Protein AF-A0ABC9X764-F1 (afdb_monomer)

Mean predicted aligned error: 19.65 Å

pLDDT: mean 74.7, std 23.72, range [25.14, 97.81]

Nearest PDB structures (foldseek):
  2ihd-assembly1_A  TM=9.957E-01  e=5.609E-11  Homo sapiens
  5do9-assembly1_B  TM=9.484E-01  e=1.861E-11  Homo sapiens
  4ekd-assembly1_B  TM=9.901E-01  e=1.417E-10  Homo sapiens
  2bt2-assembly4_D  TM=9.849E-01  e=4.876E-10  Homo sapiens
  2af0-assembly1_A  TM=8.710E-01  e=4.304E-11  Homo sapiens

Structure (mmCIF, N/CA/C/O backbone):
data_AF-A0ABC9X764-F1
#
_entry.id   AF-A0ABC9X764-F1
#
loop_
_atom_site.group_PDB
_atom_site.id
_atom_site.type_symbol
_atom_site.label_atom_id
_atom_site.label_alt_id
_atom_site.label_comp_id
_atom_site.label_asym_id
_atom_site.label_entity_id
_atom_site.label_seq_id
_atom_site.pdbx_PDB_ins_code
_atom_site.Cartn_x
_atom_site.Cartn_y
_atom_site.Cartn_z
_atom_site.occupancy
_atom_site.B_iso_or_equiv
_atom_site.auth_seq_id
_atom_site.auth_comp_id
_atom_site.auth_asym_id
_atom_site.auth_atom_id
_atom_site.pdbx_PDB_model_num
ATOM 1 N N . MET A 1 1 ? 34.990 38.206 15.286 1.00 41.22 1 MET A N 1
ATOM 2 C CA . MET A 1 1 ? 33.523 38.285 15.150 1.00 41.22 1 MET A CA 1
ATOM 3 C C . MET A 1 1 ? 33.237 38.872 13.785 1.00 41.22 1 MET A C 1
ATOM 5 O O . MET A 1 1 ? 33.307 40.081 13.651 1.00 41.22 1 MET A O 1
ATOM 9 N N . GLU A 1 2 ? 32.979 38.028 12.790 1.00 33.88 2 GLU A N 1
ATOM 10 C CA . GLU A 1 2 ? 32.407 38.439 11.503 1.00 33.88 2 GLU A CA 1
ATOM 11 C C . GLU A 1 2 ? 31.401 37.370 11.068 1.00 33.88 2 GLU A C 1
ATOM 13 O O . GLU A 1 2 ? 31.592 36.181 11.319 1.00 33.88 2 GLU A O 1
ATOM 18 N N . ASN A 1 3 ? 30.277 37.843 10.540 1.00 30.53 3 ASN A N 1
ATOM 19 C CA . ASN A 1 3 ? 29.004 37.152 10.377 1.00 30.53 3 ASN A CA 1
ATOM 20 C C . ASN A 1 3 ? 28.881 36.592 8.943 1.00 30.53 3 ASN A C 1
ATOM 22 O O . ASN A 1 3 ? 28.799 37.392 8.009 1.00 30.53 3 ASN A O 1
ATOM 26 N N . PRO A 1 4 ? 28.861 35.265 8.724 1.00 30.39 4 PRO A N 1
ATOM 27 C CA . PRO A 1 4 ? 28.742 34.689 7.389 1.00 30.39 4 PRO A CA 1
ATOM 28 C C . PRO A 1 4 ? 27.268 34.426 7.040 1.00 30.39 4 PRO A C 1
ATOM 30 O O . PRO A 1 4 ? 26.787 33.300 7.133 1.00 30.39 4 PRO A O 1
ATOM 33 N N . LEU A 1 5 ? 26.538 35.470 6.633 1.00 32.91 5 LEU A N 1
ATOM 34 C CA . LEU A 1 5 ? 25.158 35.355 6.129 1.00 32.91 5 LEU A CA 1
ATOM 35 C C . LEU A 1 5 ? 24.907 36.087 4.802 1.00 32.91 5 LEU A C 1
ATOM 37 O O . LEU A 1 5 ? 23.797 36.538 4.541 1.00 32.91 5 LEU A O 1
ATOM 41 N N . LEU A 1 6 ? 25.898 36.174 3.915 1.00 39.50 6 LEU A N 1
ATOM 42 C CA . LEU A 1 6 ? 25.668 36.662 2.553 1.00 39.50 6 LEU A CA 1
ATOM 43 C C . LEU A 1 6 ? 26.473 35.845 1.547 1.00 39.50 6 LEU A C 1
ATOM 45 O O . LEU A 1 6 ? 27.610 36.196 1.269 1.00 39.50 6 LEU A O 1
ATOM 49 N N . LEU A 1 7 ? 25.875 34.767 1.023 1.00 35.12 7 LEU A N 1
ATOM 50 C CA . LEU A 1 7 ? 26.126 34.217 -0.320 1.00 35.12 7 LEU A CA 1
ATOM 51 C C . LEU A 1 7 ? 25.1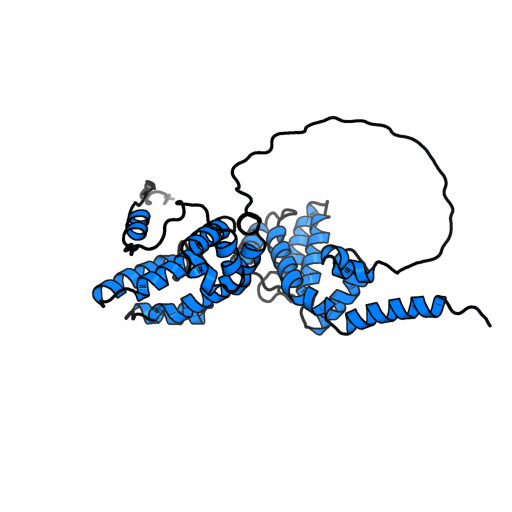82 33.028 -0.585 1.00 35.12 7 LEU A C 1
ATOM 53 O O . LEU A 1 7 ? 25.587 31.873 -0.582 1.00 35.12 7 LEU A O 1
ATOM 57 N N . PHE A 1 8 ? 23.908 33.320 -0.846 1.00 30.19 8 PHE A N 1
ATOM 58 C CA . PHE A 1 8 ? 23.051 32.426 -1.628 1.00 30.19 8 PHE A CA 1
ATOM 59 C C . PHE A 1 8 ? 22.282 33.264 -2.657 1.00 30.19 8 PHE A C 1
ATOM 61 O O . PHE A 1 8 ? 21.601 34.219 -2.272 1.00 30.19 8 PHE A O 1
ATOM 68 N N . PRO A 1 9 ? 22.403 32.968 -3.963 1.00 30.17 9 PRO A N 1
ATOM 69 C CA . PRO A 1 9 ? 21.623 33.643 -4.985 1.00 30.17 9 PRO A CA 1
ATOM 70 C C . PRO A 1 9 ? 20.159 33.197 -4.899 1.00 30.17 9 PRO A C 1
ATOM 72 O O . PRO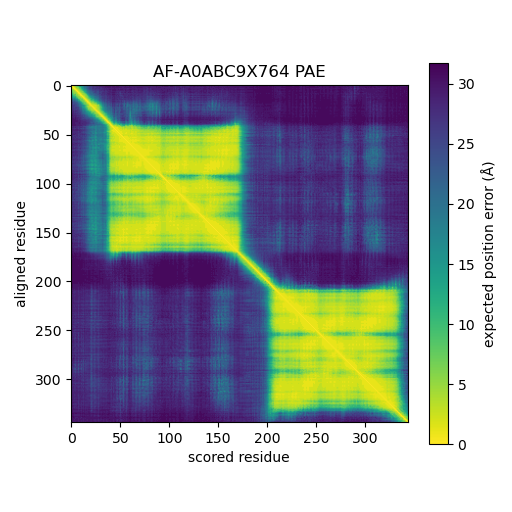 A 1 9 ? 19.848 32.013 -4.785 1.00 30.17 9 PRO A O 1
ATOM 75 N N . GLN A 1 10 ? 19.265 34.180 -4.957 1.00 29.08 10 GLN A N 1
ATOM 76 C CA . GLN A 1 10 ? 17.817 34.018 -5.044 1.00 29.08 10 GLN A CA 1
ATOM 77 C C . GLN A 1 10 ? 17.450 33.152 -6.261 1.00 29.08 10 GLN A C 1
ATOM 79 O O . GLN A 1 10 ? 17.553 33.606 -7.403 1.00 29.08 10 GLN A O 1
ATOM 84 N N . LEU A 1 11 ? 17.000 31.915 -6.031 1.00 27.86 11 LEU A N 1
ATOM 85 C CA . LEU A 1 11 ? 16.362 31.102 -7.065 1.00 27.86 11 LEU A CA 1
ATOM 86 C C . LEU A 1 11 ? 14.892 31.506 -7.181 1.00 27.86 11 LEU A C 1
ATOM 88 O O . LEU A 1 11 ? 14.034 31.150 -6.378 1.00 27.86 11 LEU A O 1
ATOM 92 N N . ASN A 1 12 ? 14.647 32.298 -8.216 1.00 25.14 12 ASN A N 1
ATOM 93 C CA . ASN A 1 12 ? 13.351 32.712 -8.719 1.00 25.14 12 ASN A CA 1
ATOM 94 C C . ASN A 1 12 ? 12.570 31.485 -9.234 1.00 25.14 12 ASN A C 1
ATOM 96 O O . ASN A 1 12 ? 12.842 30.985 -10.327 1.00 25.14 12 ASN A O 1
ATOM 100 N N . ILE A 1 13 ? 11.599 30.988 -8.462 1.00 26.53 13 ILE A N 1
ATOM 101 C CA . ILE A 1 13 ? 10.668 29.942 -8.912 1.00 26.53 13 ILE A CA 1
ATOM 102 C C . ILE A 1 13 ? 9.580 30.612 -9.757 1.00 26.53 13 ILE A C 1
ATOM 104 O O . ILE A 1 13 ? 8.500 30.957 -9.281 1.00 26.53 13 ILE A O 1
ATOM 108 N N . SER A 1 14 ? 9.874 30.801 -11.043 1.00 25.44 14 SER A N 1
ATOM 109 C CA . SER A 1 14 ? 8.833 31.014 -12.046 1.00 25.44 14 SER A CA 1
ATOM 110 C C . SER A 1 14 ? 8.259 29.655 -12.455 1.00 25.44 14 SER A C 1
ATOM 112 O O . SER A 1 14 ? 8.979 28.764 -12.903 1.00 25.44 14 SER A O 1
ATOM 114 N N . ALA A 1 15 ? 6.955 29.480 -12.247 1.00 29.67 15 ALA A N 1
ATOM 115 C CA . ALA A 1 15 ? 6.214 28.280 -12.606 1.00 29.67 15 ALA A CA 1
ATOM 116 C C . ALA A 1 15 ? 6.236 28.062 -14.131 1.00 29.67 15 ALA A C 1
ATOM 118 O O . ALA A 1 15 ? 5.496 28.711 -14.877 1.00 29.67 15 ALA A O 1
ATOM 119 N N . SER A 1 16 ? 7.067 27.128 -14.597 1.00 25.98 16 SER A N 1
ATOM 120 C CA . SER A 1 16 ? 7.053 26.669 -15.985 1.00 25.98 16 SER A CA 1
ATOM 121 C C . SER A 1 16 ? 5.882 25.705 -16.191 1.00 25.98 16 SER A C 1
ATOM 123 O O . SER A 1 16 ? 5.925 24.539 -15.805 1.00 25.98 16 SER A O 1
ATOM 125 N N . LYS A 1 17 ? 4.793 26.208 -16.782 1.00 30.91 17 LYS A N 1
ATOM 126 C CA . LYS A 1 17 ? 3.720 25.384 -17.357 1.00 30.91 17 LYS A CA 1
ATOM 127 C C . LYS A 1 17 ? 4.245 24.757 -18.646 1.00 30.91 17 LYS A C 1
ATOM 129 O O . LYS A 1 17 ? 4.020 25.305 -19.728 1.00 30.91 17 LYS A O 1
ATOM 134 N N . ASP A 1 18 ? 4.957 23.643 -18.535 1.00 27.97 18 ASP A N 1
ATOM 135 C CA . ASP A 1 18 ? 5.465 22.950 -19.712 1.00 27.97 18 ASP A CA 1
ATOM 136 C C . ASP A 1 18 ? 4.311 22.286 -20.491 1.00 27.97 18 ASP A C 1
ATOM 138 O O . ASP A 1 18 ? 3.588 21.413 -20.008 1.00 27.97 18 ASP A O 1
ATOM 142 N N . LYS A 1 19 ? 4.097 22.774 -21.717 1.00 26.52 19 LYS A N 1
ATOM 143 C CA . LYS A 1 19 ? 3.047 22.351 -22.658 1.00 26.52 19 LYS A CA 1
ATOM 144 C C . LYS A 1 19 ? 3.441 21.092 -23.447 1.00 26.52 19 LYS A C 1
ATOM 146 O O . LYS A 1 19 ? 2.665 20.659 -24.303 1.00 26.52 19 LYS A O 1
ATOM 151 N N . SER A 1 20 ? 4.610 20.504 -23.182 1.00 26.23 20 SER A N 1
ATOM 152 C CA . SER A 1 20 ? 5.088 19.277 -23.836 1.00 26.23 20 SER A CA 1
ATOM 153 C C . SER A 1 20 ? 4.194 18.059 -23.539 1.00 26.23 20 SER A C 1
ATOM 155 O O . SER A 1 20 ? 3.890 17.287 -24.452 1.00 26.23 20 SER A O 1
ATOM 157 N N . TYR A 1 21 ? 3.638 17.978 -22.324 1.00 30.59 21 TYR A N 1
ATOM 158 C CA . TYR A 1 21 ? 2.745 16.907 -21.855 1.00 30.59 21 TYR A CA 1
ATOM 159 C C . TYR A 1 21 ? 1.510 16.678 -22.754 1.00 30.59 21 TYR A C 1
ATOM 161 O O . TYR A 1 21 ? 1.167 15.547 -23.091 1.00 30.59 21 TYR A O 1
ATOM 169 N N . TYR A 1 22 ? 0.866 17.750 -23.232 1.00 29.41 22 TYR A N 1
ATOM 170 C CA . TYR A 1 22 ? -0.355 17.646 -24.050 1.00 29.41 22 TYR A CA 1
ATOM 171 C C . TYR A 1 22 ? -0.094 17.376 -25.539 1.00 29.41 22 TYR A C 1
ATOM 173 O O . TYR A 1 22 ? -1.020 17.020 -26.273 1.00 29.41 22 TYR A O 1
ATOM 181 N N . LYS A 1 23 ? 1.146 17.558 -26.009 1.00 28.94 23 LYS A N 1
ATOM 182 C CA . LYS A 1 23 ? 1.509 17.357 -27.419 1.00 28.94 23 LYS A CA 1
ATOM 183 C C . LYS A 1 23 ? 1.769 15.881 -27.727 1.00 28.94 23 LYS A C 1
ATOM 185 O O . LYS A 1 23 ? 1.383 15.420 -28.797 1.00 28.94 23 LYS A O 1
ATOM 190 N N . VAL A 1 24 ? 2.332 15.144 -26.768 1.00 33.97 24 VAL A N 1
ATOM 191 C CA . VAL A 1 24 ? 2.627 13.705 -26.891 1.00 33.97 24 VAL A CA 1
ATOM 192 C C . VAL A 1 24 ? 1.347 12.858 -26.844 1.00 33.97 24 VAL A C 1
ATOM 194 O O . VAL A 1 24 ? 1.201 11.927 -27.630 1.00 33.97 24 VAL A O 1
ATOM 197 N N . MET A 1 25 ? 0.352 13.236 -26.029 1.00 31.94 25 MET A N 1
ATOM 198 C CA . MET A 1 25 ? -0.940 12.527 -25.981 1.00 31.94 25 MET A CA 1
ATOM 199 C C . MET A 1 25 ? -1.751 12.597 -27.288 1.00 31.94 25 MET A C 1
ATOM 201 O O . MET A 1 25 ? -2.597 11.736 -27.522 1.00 31.94 25 MET A O 1
ATOM 205 N N . LYS A 1 26 ? -1.531 13.607 -28.143 1.00 30.12 26 LYS A N 1
ATOM 206 C CA . LYS A 1 26 ? -2.298 13.776 -29.392 1.00 30.12 26 LYS A CA 1
ATOM 207 C C . LYS A 1 26 ? -1.705 13.050 -30.601 1.00 30.12 26 LYS A C 1
ATOM 209 O O . LYS A 1 26 ? -2.441 12.805 -31.548 1.00 30.12 26 LYS A O 1
ATOM 214 N N . SER A 1 27 ? -0.417 12.704 -30.604 1.00 26.66 27 SER A N 1
ATOM 215 C CA . SER A 1 27 ? 0.248 12.139 -31.792 1.00 26.66 27 SER A CA 1
ATOM 216 C C . SER A 1 27 ? 0.080 10.626 -31.974 1.00 26.66 27 SER A C 1
ATOM 218 O O . SER A 1 27 ? 0.460 10.105 -33.018 1.00 26.66 27 SER A O 1
ATOM 220 N N . THR A 1 28 ? -0.486 9.915 -30.996 1.00 32.69 28 THR A N 1
ATOM 221 C CA . THR A 1 28 ? -0.439 8.437 -30.954 1.00 32.69 28 THR A CA 1
ATOM 222 C C . THR A 1 28 ? -1.727 7.748 -31.427 1.00 32.69 28 THR A C 1
ATOM 224 O O . THR A 1 28 ? -1.797 6.524 -31.432 1.00 32.69 28 THR A O 1
ATOM 227 N N . ILE A 1 29 ? -2.739 8.485 -31.891 1.00 36.03 29 ILE A N 1
ATOM 228 C CA . ILE A 1 29 ? -3.996 7.888 -32.373 1.00 36.03 29 ILE A CA 1
ATOM 229 C C . ILE A 1 29 ? -4.070 8.046 -33.894 1.00 36.03 29 ILE A C 1
ATOM 231 O O . ILE A 1 29 ? -4.487 9.082 -34.404 1.00 36.03 29 ILE A O 1
ATOM 235 N N . LYS A 1 30 ? -3.639 7.014 -34.629 1.00 30.47 30 LYS A N 1
ATOM 236 C CA . LYS A 1 30 ? -4.085 6.815 -36.013 1.00 30.47 30 LYS A CA 1
ATOM 237 C C . LYS A 1 30 ? -5.489 6.218 -35.951 1.00 30.47 30 LYS A C 1
ATOM 239 O O . LYS A 1 30 ? -5.652 5.104 -35.464 1.00 30.47 30 LYS A O 1
ATOM 244 N N . GLU A 1 31 ? -6.480 6.983 -36.398 1.00 30.12 31 GLU A N 1
ATOM 245 C CA . GLU A 1 31 ? -7.853 6.510 -36.578 1.00 30.12 31 GLU A CA 1
ATOM 246 C C . GLU A 1 31 ? -7.930 5.564 -37.787 1.00 30.12 31 GLU A C 1
ATOM 248 O O . GLU A 1 31 ? -7.536 5.931 -38.893 1.00 30.12 31 GLU A O 1
ATOM 253 N N . GLU A 1 32 ? -8.466 4.364 -37.570 1.00 28.06 32 GLU A N 1
ATOM 254 C CA . GLU A 1 32 ? -9.030 3.492 -38.608 1.00 28.06 32 GLU A CA 1
ATOM 255 C C . GLU A 1 32 ? -10.550 3.390 -38.360 1.00 28.06 32 GLU A C 1
ATOM 257 O O . GLU A 1 32 ? -10.978 3.381 -37.199 1.00 28.06 32 GLU A O 1
ATOM 262 N N . PRO A 1 33 ? -11.402 3.359 -39.401 1.00 40.31 33 PRO A N 1
ATOM 263 C CA . PRO A 1 33 ? -12.789 3.772 -39.258 1.00 40.31 33 PRO A CA 1
ATOM 264 C C . PRO A 1 33 ? -13.738 2.576 -39.193 1.00 40.31 33 PRO A C 1
ATOM 266 O O . PRO A 1 33 ? -14.091 2.045 -40.237 1.00 40.31 33 PRO A O 1
ATOM 269 N N . HIS A 1 34 ? -14.277 2.209 -38.023 1.00 31.25 34 HIS A N 1
ATOM 270 C CA . HIS A 1 34 ? -15.509 1.406 -37.989 1.00 31.25 34 HIS A CA 1
ATOM 271 C C . HIS A 1 34 ? -16.458 1.719 -36.815 1.00 31.25 34 HIS A C 1
ATOM 273 O O . HIS A 1 34 ? -16.142 1.529 -35.649 1.00 31.25 34 HIS A O 1
ATOM 279 N N . LYS A 1 35 ? -17.673 2.119 -37.232 1.00 30.06 35 LYS A N 1
ATOM 280 C CA . LYS A 1 35 ? -18.988 2.219 -36.561 1.00 30.06 35 LYS A CA 1
ATOM 281 C C . LYS A 1 35 ? -19.133 3.180 -35.371 1.00 30.06 35 LYS A C 1
ATOM 283 O O . LYS A 1 35 ? -18.788 2.903 -34.234 1.00 30.06 35 LYS A O 1
ATOM 288 N N . ALA A 1 36 ? -19.786 4.297 -35.691 1.00 37.16 36 ALA A N 1
ATOM 289 C CA . ALA A 1 36 ? -20.125 5.412 -34.825 1.00 37.16 36 ALA A CA 1
ATOM 290 C C . ALA A 1 36 ? -20.936 5.028 -33.571 1.00 37.16 36 ALA A C 1
ATOM 292 O O . ALA A 1 36 ? -22.107 4.655 -33.657 1.00 37.16 36 ALA A O 1
ATOM 293 N N . SER A 1 37 ? -20.345 5.290 -32.407 1.00 30.78 37 SER A N 1
ATOM 294 C CA . SER A 1 37 ? -21.039 5.629 -31.163 1.00 30.78 37 SER A CA 1
ATOM 295 C C . SER A 1 37 ? -20.494 6.966 -30.642 1.00 30.78 37 SER A C 1
ATOM 297 O O . SER A 1 37 ? -19.322 7.284 -30.829 1.00 30.78 37 SER A O 1
ATOM 299 N N . LYS A 1 38 ? -21.370 7.793 -30.057 1.00 35.41 38 LYS A N 1
ATOM 300 C CA . LYS A 1 38 ? -21.113 9.194 -29.665 1.00 35.41 38 LYS A CA 1
ATOM 301 C C . LYS A 1 38 ? -19.817 9.385 -28.846 1.00 35.41 38 LYS A C 1
ATOM 303 O O . LYS A 1 38 ? -19.496 8.536 -28.017 1.00 35.41 38 LYS A O 1
ATOM 308 N N . PRO A 1 39 ? -19.127 10.533 -28.988 1.00 38.38 39 PRO A N 1
ATOM 309 C CA . PRO A 1 39 ? -17.889 10.805 -28.269 1.00 38.38 39 PRO A CA 1
ATOM 310 C C . PRO A 1 39 ? -18.176 11.042 -26.780 1.00 38.38 39 PRO A C 1
ATOM 312 O O . PRO A 1 39 ? -18.872 11.987 -26.413 1.00 38.38 39 PRO A O 1
ATOM 315 N N . GLY A 1 40 ? -17.619 10.191 -25.919 1.00 52.94 40 GLY A N 1
ATOM 316 C CA . GLY A 1 40 ? -17.428 10.500 -24.499 1.00 52.94 40 GLY A CA 1
ATOM 317 C C . GLY A 1 40 ? -18.325 9.791 -23.483 1.00 52.94 40 GLY A C 1
ATOM 318 O O . GLY A 1 40 ? -18.143 10.042 -22.295 1.00 52.94 40 GLY A O 1
ATOM 319 N N . SER A 1 41 ? -19.243 8.901 -23.878 1.00 61.50 41 SER A N 1
ATOM 320 C CA . SER A 1 41 ? -19.916 8.020 -22.908 1.00 61.50 41 SER A CA 1
ATOM 321 C C . SER A 1 41 ? -19.387 6.599 -23.041 1.00 61.50 41 SER A C 1
ATOM 323 O O . SER A 1 41 ? -19.754 5.894 -23.979 1.00 61.50 41 SER A O 1
ATOM 325 N N . VAL A 1 42 ? -18.541 6.191 -22.097 1.00 75.44 42 VAL A N 1
ATOM 326 C CA . VAL A 1 42 ? -18.179 4.781 -21.909 1.00 75.44 42 VAL A CA 1
ATOM 327 C C . VAL A 1 42 ? -19.469 3.991 -21.743 1.00 75.44 42 VAL A C 1
ATOM 329 O O . VAL A 1 42 ? -20.315 4.359 -20.920 1.00 75.44 42 VAL A O 1
ATOM 332 N N . SER A 1 43 ? -19.659 2.953 -22.555 1.00 77.62 43 SER A N 1
ATOM 333 C CA . SER A 1 43 ? -20.852 2.120 -22.419 1.00 77.62 43 SER A CA 1
ATOM 334 C C . SER A 1 43 ? -20.756 1.273 -21.140 1.00 77.62 43 SER A C 1
ATOM 336 O O . SER A 1 43 ? -19.659 0.847 -20.773 1.00 77.62 43 SER A O 1
ATOM 338 N N . PRO A 1 44 ? -21.873 0.987 -20.450 1.00 76.81 44 PRO A N 1
ATOM 339 C CA . PRO A 1 44 ? -21.860 0.083 -19.300 1.00 76.81 44 PRO A CA 1
ATOM 340 C C . PRO A 1 44 ? -21.234 -1.282 -19.618 1.00 76.81 44 PRO A C 1
ATOM 342 O O . PRO A 1 44 ? -20.504 -1.829 -18.799 1.00 76.81 44 PRO A O 1
ATOM 345 N N . GLU A 1 45 ? -21.460 -1.799 -20.829 1.00 74.75 45 GLU A N 1
ATOM 346 C CA . GLU A 1 45 ? -20.883 -3.060 -21.313 1.00 74.75 45 GLU A CA 1
ATOM 347 C C . GLU A 1 45 ? -19.352 -3.005 -21.419 1.00 74.75 45 GLU A C 1
ATOM 349 O O . GLU A 1 45 ? -18.668 -3.971 -21.089 1.00 74.75 45 GLU A O 1
ATOM 354 N N . GLU A 1 46 ? -18.798 -1.871 -21.845 1.00 77.94 46 GLU A N 1
ATOM 355 C CA . GLU A 1 46 ? -17.353 -1.638 -21.904 1.00 77.94 46 GLU A CA 1
ATOM 356 C C . GLU A 1 46 ? -16.751 -1.506 -20.499 1.00 77.94 46 GLU A C 1
ATOM 358 O O . GLU A 1 46 ? -15.723 -2.115 -20.213 1.00 77.94 46 GLU A O 1
ATOM 363 N N . ALA A 1 47 ? -17.438 -0.810 -19.587 1.00 81.56 47 ALA A N 1
ATOM 364 C CA . ALA A 1 47 ? -17.010 -0.679 -18.194 1.00 81.56 47 ALA A CA 1
ATOM 365 C C . ALA A 1 47 ? -17.010 -2.024 -17.438 1.00 81.56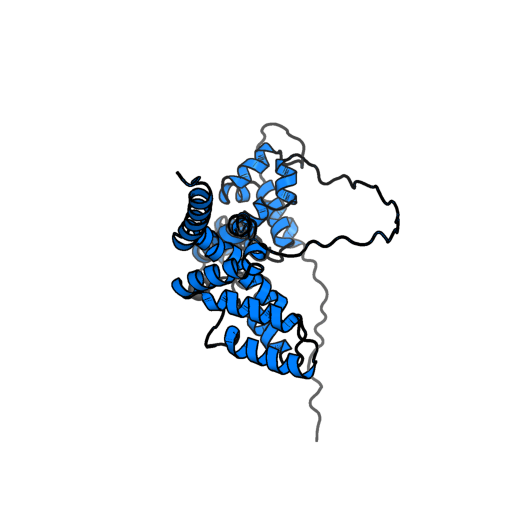 47 ALA A C 1
ATOM 367 O O . ALA A 1 47 ? -16.151 -2.254 -16.586 1.00 81.56 47 ALA A O 1
ATOM 368 N N . VAL A 1 48 ? -17.932 -2.943 -17.750 1.00 79.94 48 VAL A N 1
ATOM 369 C CA . VAL A 1 48 ? -17.942 -4.293 -17.154 1.00 79.94 48 VAL A CA 1
ATOM 370 C C . VAL A 1 48 ? -16.672 -5.067 -17.513 1.00 79.94 48 VAL A C 1
ATOM 372 O O . VAL A 1 48 ? -16.070 -5.675 -16.629 1.00 79.94 48 VAL A O 1
ATOM 375 N N . LYS A 1 49 ? -16.203 -4.982 -18.766 1.00 81.69 49 LYS A N 1
ATOM 376 C CA . LYS A 1 49 ? -14.984 -5.682 -19.221 1.00 81.69 49 LYS A CA 1
ATOM 377 C C . LYS A 1 49 ? -13.739 -5.265 -18.447 1.00 81.69 49 LYS A C 1
ATOM 379 O O . LYS A 1 49 ? -12.834 -6.071 -18.251 1.00 81.69 49 LYS A O 1
ATOM 384 N N . TRP A 1 50 ? -13.696 -4.022 -17.971 1.00 88.19 50 TRP A N 1
ATOM 385 C CA . TRP A 1 50 ? -12.590 -3.540 -17.148 1.00 88.19 50 TRP A CA 1
ATOM 386 C C . TRP A 1 50 ? -12.487 -4.263 -15.803 1.00 88.19 50 TRP A C 1
ATOM 388 O O . TRP A 1 50 ? -11.413 -4.262 -15.215 1.00 88.19 50 TRP A O 1
ATOM 398 N N . GLY A 1 51 ? -13.574 -4.863 -15.307 1.00 77.12 51 GLY A N 1
ATOM 399 C CA . GLY A 1 51 ? -13.589 -5.655 -14.075 1.00 77.12 51 GLY A CA 1
ATOM 400 C C . GLY A 1 51 ? -13.148 -7.109 -14.255 1.00 77.12 51 GLY A C 1
ATOM 401 O O . GLY A 1 51 ? -12.993 -7.814 -13.265 1.00 77.12 51 GLY A O 1
ATOM 402 N N . GLU A 1 52 ? -12.951 -7.568 -15.494 1.00 77.00 52 GLU A N 1
ATOM 403 C CA . GLU A 1 52 ? -12.551 -8.952 -15.779 1.00 77.00 52 GLU A CA 1
ATOM 404 C C . GLU A 1 52 ? -11.044 -9.180 -15.594 1.00 77.00 52 GLU A C 1
ATOM 406 O O . GLU A 1 52 ? -10.630 -10.287 -15.262 1.00 77.00 52 GLU A O 1
ATOM 411 N N . SER A 1 53 ? -10.218 -8.158 -15.842 1.00 76.50 53 SER A N 1
ATOM 412 C CA . SER A 1 53 ? -8.761 -8.205 -15.651 1.00 76.50 53 SER A CA 1
ATOM 413 C C . SER A 1 53 ? -8.160 -6.805 -15.709 1.00 76.50 53 SER A C 1
ATOM 415 O O . SER A 1 53 ? -8.671 -5.951 -16.446 1.00 76.50 53 SER A O 1
ATOM 417 N N . PHE A 1 54 ? -7.035 -6.599 -15.027 1.00 84.75 54 PHE A N 1
ATOM 418 C CA . PHE A 1 54 ? -6.328 -5.323 -15.057 1.00 84.75 54 PHE A CA 1
ATOM 419 C C . PHE A 1 54 ? -5.802 -4.984 -16.461 1.00 84.75 54 PHE A C 1
ATOM 421 O O . PHE A 1 54 ? -5.941 -3.846 -16.907 1.00 84.75 54 PHE A O 1
ATOM 428 N N . ASP A 1 55 ? -5.348 -5.986 -17.220 1.00 80.69 55 ASP A N 1
ATOM 429 C CA . ASP A 1 55 ? -4.947 -5.819 -18.624 1.00 80.69 55 ASP A CA 1
ATOM 430 C C . ASP A 1 55 ? -6.056 -5.213 -19.488 1.00 80.69 55 ASP A C 1
ATOM 432 O O . ASP A 1 55 ? -5.818 -4.267 -20.237 1.00 80.69 55 ASP A O 1
ATOM 436 N N . LYS A 1 56 ? -7.293 -5.708 -19.354 1.00 81.06 56 LYS A N 1
ATOM 437 C CA . LYS A 1 56 ? -8.446 -5.167 -20.093 1.00 81.06 56 LYS A CA 1
ATOM 438 C C . LYS A 1 56 ? -8.713 -3.709 -19.739 1.00 81.06 56 LYS A C 1
ATOM 440 O O . LYS A 1 56 ? -8.966 -2.916 -20.643 1.00 81.06 56 LYS A O 1
ATOM 445 N N . LEU A 1 57 ? -8.610 -3.342 -18.459 1.00 87.75 57 LEU A N 1
ATOM 446 C CA . LEU A 1 57 ? -8.745 -1.949 -18.025 1.00 87.75 57 LEU A CA 1
ATOM 447 C C . LEU A 1 57 ? -7.681 -1.046 -18.670 1.00 87.75 57 LEU A C 1
ATOM 449 O O . LEU A 1 57 ? -8.022 0.033 -19.149 1.00 87.75 57 LEU A O 1
ATOM 453 N N . LEU A 1 58 ? -6.414 -1.470 -18.682 1.00 88.44 58 LEU A N 1
ATOM 454 C CA . LEU A 1 58 ? -5.307 -0.662 -19.207 1.00 88.44 58 LEU A CA 1
ATOM 455 C C . LEU A 1 58 ? -5.240 -0.636 -20.741 1.00 88.44 58 LEU A C 1
ATOM 457 O O . LEU A 1 58 ? -4.756 0.341 -21.313 1.00 88.44 58 LEU A O 1
ATOM 461 N N . SER A 1 59 ? -5.729 -1.685 -21.408 1.00 84.38 59 SER A N 1
ATOM 462 C CA . SER A 1 59 ? -5.755 -1.783 -22.874 1.00 84.38 59 SER A CA 1
ATOM 463 C C . SER A 1 59 ? -6.740 -0.809 -23.525 1.00 84.38 59 SER A C 1
ATOM 465 O O . SER A 1 59 ? -6.515 -0.350 -24.646 1.00 84.38 59 SER A O 1
ATOM 467 N N . GLU A 1 60 ? -7.810 -0.455 -22.809 1.00 86.25 60 GLU A N 1
ATOM 468 C CA . GLU A 1 60 ? -8.843 0.451 -23.291 1.00 86.25 60 GLU A CA 1
ATOM 469 C C . GLU A 1 60 ? -8.526 1.890 -22.888 1.00 86.25 60 GLU A C 1
ATOM 471 O O . GLU A 1 60 ? -8.364 2.205 -21.708 1.00 86.25 60 GLU A O 1
ATOM 476 N N . LYS A 1 61 ? -8.517 2.815 -23.856 1.00 87.06 61 LYS A N 1
ATOM 477 C CA . LYS A 1 61 ? -8.195 4.229 -23.592 1.00 87.06 61 LYS A CA 1
ATOM 478 C C . LYS A 1 61 ? -9.106 4.837 -22.518 1.00 87.06 61 LYS A C 1
ATOM 480 O O . LYS A 1 61 ? -8.650 5.593 -21.663 1.00 87.06 61 LYS A O 1
ATOM 485 N N . ALA A 1 62 ? -10.397 4.520 -22.572 1.00 87.19 62 ALA A N 1
ATOM 486 C CA . ALA A 1 62 ? -11.366 5.001 -21.597 1.00 87.19 62 ALA A CA 1
ATOM 487 C C . ALA A 1 62 ? -11.131 4.421 -20.192 1.00 87.19 62 ALA A C 1
ATOM 489 O O . ALA A 1 62 ? -11.320 5.135 -19.205 1.00 87.19 62 ALA A O 1
ATOM 490 N N . GLY A 1 63 ? -10.686 3.164 -20.110 1.00 86.81 63 GLY A N 1
ATOM 491 C CA . GLY A 1 63 ? -10.328 2.497 -18.862 1.00 86.81 63 GLY A CA 1
ATOM 492 C C . GLY A 1 63 ? -9.080 3.112 -18.242 1.00 86.81 63 GLY A C 1
ATOM 493 O O . GLY A 1 63 ? -9.110 3.534 -17.086 1.00 86.81 63 GLY A O 1
ATOM 494 N N . LEU A 1 64 ? -8.033 3.296 -19.047 1.00 90.31 64 LEU A N 1
ATOM 495 C CA . LEU A 1 64 ? -6.806 3.986 -18.657 1.00 90.31 64 LEU A CA 1
ATOM 496 C C . LEU A 1 64 ? -7.083 5.408 -18.140 1.00 90.31 64 LEU A C 1
ATOM 498 O O . LEU A 1 64 ? -6.588 5.792 -17.078 1.00 90.31 64 LEU A O 1
ATOM 502 N N . ASP A 1 65 ? -7.918 6.182 -18.843 1.00 89.06 65 ASP A N 1
ATOM 503 C CA . ASP A 1 65 ? -8.303 7.539 -18.436 1.00 89.06 65 ASP A CA 1
ATOM 504 C C . ASP A 1 65 ? -9.100 7.537 -17.114 1.00 89.06 65 ASP A C 1
ATOM 506 O O . ASP A 1 65 ? -8.918 8.420 -16.268 1.00 89.06 65 ASP A O 1
ATOM 510 N N . ALA A 1 66 ? -9.999 6.565 -16.922 1.00 90.56 66 ALA A N 1
ATOM 511 C CA . ALA A 1 66 ? -10.789 6.423 -15.699 1.00 90.56 66 ALA A CA 1
ATOM 512 C C . ALA A 1 66 ? -9.918 6.017 -14.501 1.00 90.56 66 ALA A C 1
ATOM 514 O O . ALA A 1 66 ? -10.018 6.628 -13.435 1.00 90.56 66 ALA A O 1
ATOM 515 N N . PHE A 1 67 ? -9.027 5.046 -14.693 1.00 92.94 67 PHE A N 1
ATOM 516 C CA . PHE A 1 67 ? -8.099 4.581 -13.669 1.00 92.94 67 PHE A CA 1
ATOM 517 C C . PHE A 1 67 ? -7.083 5.658 -13.282 1.00 92.94 67 PHE A C 1
ATOM 519 O O . PHE A 1 67 ? -6.858 5.900 -12.101 1.00 92.94 67 PHE A O 1
ATOM 526 N N . THR A 1 68 ? -6.559 6.407 -14.256 1.00 91.44 68 THR A N 1
ATOM 527 C CA . THR A 1 68 ? -5.663 7.545 -13.994 1.00 91.44 68 THR A CA 1
ATOM 528 C C . THR A 1 68 ? -6.341 8.612 -13.135 1.00 91.44 68 THR A C 1
ATOM 530 O O . THR A 1 68 ? -5.736 9.148 -12.210 1.00 91.44 68 THR A O 1
ATOM 533 N N . LYS A 1 69 ? -7.617 8.929 -13.403 1.00 91.12 69 LYS A N 1
ATOM 534 C CA . LYS A 1 69 ? -8.377 9.868 -12.560 1.00 91.12 69 LYS A CA 1
ATOM 535 C C . LYS A 1 69 ? -8.556 9.337 -11.145 1.00 91.12 69 LYS A C 1
ATOM 537 O O . LYS A 1 69 ? -8.459 10.120 -10.210 1.00 91.12 69 LYS A O 1
ATOM 542 N N . PHE A 1 70 ? -8.815 8.041 -11.000 1.00 91.81 70 PHE A N 1
ATOM 543 C CA . PHE A 1 70 ? -8.932 7.398 -9.698 1.00 91.81 70 PHE A CA 1
ATOM 544 C C . PHE A 1 70 ? -7.619 7.476 -8.906 1.00 91.81 70 PHE A C 1
ATOM 546 O O . PHE A 1 70 ? -7.628 7.957 -7.778 1.00 91.81 70 PHE A O 1
ATOM 553 N N . LEU A 1 71 ? -6.480 7.135 -9.511 1.00 91.19 71 LEU A N 1
ATOM 554 C CA . LEU A 1 71 ? -5.180 7.210 -8.835 1.00 91.19 71 LEU A CA 1
ATOM 555 C C . LEU A 1 71 ? -4.822 8.631 -8.379 1.00 91.19 71 LEU A C 1
ATOM 557 O O . LEU A 1 71 ? -4.309 8.798 -7.279 1.00 91.19 71 LEU A O 1
ATOM 561 N N . LYS A 1 72 ? -5.203 9.660 -9.150 1.00 88.94 72 LYS A N 1
ATOM 562 C CA . LYS A 1 72 ? -5.063 11.070 -8.734 1.00 88.94 72 LYS A CA 1
ATOM 563 C C . LYS A 1 72 ? -5.869 11.426 -7.488 1.00 88.94 72 LYS A C 1
ATOM 565 O O . LYS A 1 72 ? -5.497 12.338 -6.761 1.00 88.94 72 LYS A O 1
ATOM 570 N N . THR A 1 73 ? -6.994 10.750 -7.245 1.00 85.31 73 THR A N 1
ATOM 571 C CA . THR A 1 73 ? -7.757 10.950 -6.000 1.00 85.31 73 THR A CA 1
ATOM 572 C C . THR A 1 73 ? -7.101 10.280 -4.799 1.00 85.31 73 THR A C 1
ATOM 574 O O . THR A 1 73 ? -7.339 10.701 -3.671 1.00 85.31 73 THR A O 1
ATOM 577 N N . GLU A 1 74 ? -6.260 9.275 -5.041 1.00 87.31 74 GLU A N 1
ATOM 578 C CA . GLU A 1 74 ? -5.500 8.557 -4.018 1.00 87.31 74 GLU A CA 1
ATOM 579 C C . GLU A 1 74 ? -4.030 9.006 -3.944 1.00 87.31 74 GLU A C 1
ATOM 581 O O . GLU A 1 74 ? -3.253 8.362 -3.247 1.00 87.31 74 GLU A O 1
ATOM 586 N N . PHE A 1 75 ? -3.652 10.087 -4.642 1.00 86.94 75 PHE A N 1
ATOM 587 C CA . PHE A 1 75 ? -2.278 10.606 -4.710 1.00 86.94 75 PHE A CA 1
ATOM 588 C C . PHE A 1 75 ? -1.240 9.523 -5.056 1.00 86.94 75 PHE A C 1
ATOM 590 O O . PHE A 1 75 ? -0.185 9.450 -4.433 1.00 86.94 75 PHE A O 1
ATOM 597 N N . SER A 1 76 ? -1.587 8.641 -5.997 1.00 92.00 76 SER A N 1
ATOM 598 C CA . SER A 1 76 ? -0.755 7.507 -6.435 1.00 92.00 76 SER A CA 1
ATOM 599 C C . SER A 1 76 ? -0.643 7.420 -7.964 1.00 92.00 76 SER A C 1
ATOM 601 O O . SER A 1 76 ? -0.426 6.348 -8.545 1.00 92.00 76 SER A O 1
ATOM 603 N N . GLU A 1 77 ? -0.867 8.543 -8.658 1.00 92.94 77 GLU A N 1
ATOM 604 C CA . GLU A 1 77 ? -0.844 8.614 -10.119 1.00 92.94 77 GLU A CA 1
ATOM 605 C C . GLU A 1 77 ? 0.538 8.384 -10.741 1.00 92.94 77 GLU A C 1
ATOM 607 O O . GLU A 1 77 ? 0.614 8.028 -11.917 1.00 92.94 77 GLU A O 1
ATOM 612 N N . GLU A 1 78 ? 1.621 8.532 -9.978 1.00 94.50 78 GLU A N 1
ATOM 613 C CA . GLU A 1 78 ? 2.983 8.249 -10.431 1.00 94.50 78 GLU A CA 1
ATOM 614 C C . GLU A 1 78 ? 3.129 6.821 -10.959 1.00 94.50 78 GLU A C 1
ATOM 616 O O . GLU A 1 78 ? 3.830 6.600 -11.945 1.00 94.50 78 GLU A O 1
ATOM 621 N N . ASN A 1 79 ? 2.393 5.865 -10.382 1.00 93.94 79 ASN A N 1
ATOM 622 C CA . ASN A 1 79 ? 2.454 4.460 -10.775 1.00 93.94 79 ASN A CA 1
ATOM 623 C C . ASN A 1 79 ? 1.950 4.238 -12.208 1.00 93.94 79 ASN A C 1
ATOM 625 O O . ASN A 1 79 ? 2.602 3.563 -13.011 1.00 93.94 79 ASN A O 1
ATOM 629 N N . ILE A 1 80 ? 0.807 4.836 -12.561 1.00 95.81 80 ILE A N 1
ATOM 630 C CA . ILE A 1 80 ? 0.259 4.694 -13.915 1.00 95.81 80 ILE A CA 1
ATOM 631 C C . ILE A 1 80 ? 1.013 5.561 -14.916 1.00 95.81 80 ILE A C 1
ATOM 633 O O . ILE A 1 80 ? 1.200 5.154 -16.060 1.00 95.81 80 ILE A O 1
ATOM 637 N N . GLU A 1 81 ? 1.491 6.734 -14.498 1.00 95.12 81 GLU A N 1
ATOM 638 C CA . GLU A 1 81 ? 2.304 7.597 -15.351 1.00 95.12 81 GLU A CA 1
ATOM 639 C C . GLU A 1 81 ? 3.632 6.929 -15.720 1.00 95.12 81 GLU A C 1
ATOM 641 O O . GLU A 1 81 ? 4.010 6.939 -16.894 1.00 95.12 81 GLU A O 1
ATOM 646 N N . PHE A 1 82 ? 4.291 6.279 -14.758 1.00 97.25 82 PHE A N 1
ATOM 647 C CA . PHE A 1 82 ? 5.481 5.474 -15.005 1.00 97.25 82 PHE A CA 1
ATOM 648 C C . PHE A 1 82 ? 5.192 4.308 -15.955 1.00 97.25 82 PHE A C 1
ATOM 650 O O . PHE A 1 82 ? 5.932 4.098 -16.919 1.00 97.25 82 PHE A O 1
ATOM 657 N N . TRP A 1 83 ? 4.097 3.573 -15.733 1.00 96.38 83 TRP A N 1
ATOM 658 C CA . TRP A 1 83 ? 3.715 2.461 -16.605 1.00 96.38 83 TRP A CA 1
ATOM 659 C C . TRP A 1 83 ? 3.470 2.922 -18.050 1.00 96.38 83 TRP A C 1
ATOM 661 O O . TRP A 1 83 ? 3.996 2.315 -18.983 1.00 96.38 83 TRP A O 1
ATOM 671 N N . ILE A 1 84 ? 2.754 4.037 -18.247 1.00 93.69 84 ILE A N 1
ATOM 672 C CA . ILE A 1 84 ? 2.524 4.638 -19.572 1.00 93.69 84 ILE A CA 1
ATOM 673 C C . ILE A 1 84 ? 3.848 5.070 -20.212 1.00 93.69 84 ILE A C 1
ATOM 675 O O . ILE A 1 84 ? 4.052 4.856 -21.409 1.00 93.69 84 ILE A O 1
ATOM 679 N N . ALA A 1 85 ? 4.754 5.668 -19.434 1.00 95.25 85 ALA A N 1
ATOM 680 C CA . ALA A 1 85 ? 6.062 6.082 -19.927 1.00 95.25 85 ALA A CA 1
ATOM 681 C C . ALA A 1 85 ? 6.898 4.879 -20.396 1.00 95.25 85 ALA A C 1
ATOM 683 O O . ALA A 1 85 ? 7.555 4.962 -21.434 1.00 95.25 85 ALA A O 1
ATOM 684 N N . CYS A 1 86 ? 6.816 3.742 -19.699 1.00 92.75 86 CYS A N 1
ATOM 685 C CA . CYS A 1 86 ? 7.451 2.491 -20.117 1.00 92.75 86 CYS A CA 1
ATOM 686 C C . CYS A 1 86 ? 6.836 1.930 -21.411 1.00 92.75 86 CYS A C 1
ATOM 688 O O . CYS A 1 86 ? 7.567 1.524 -22.315 1.00 92.75 86 CYS A O 1
ATOM 690 N N . GLU A 1 87 ? 5.508 1.967 -21.557 1.00 91.38 87 GLU A N 1
ATOM 691 C CA . GLU A 1 87 ? 4.835 1.548 -22.795 1.00 91.38 87 GLU A CA 1
ATOM 692 C C . GLU A 1 87 ? 5.174 2.450 -23.993 1.00 91.38 87 GLU A C 1
ATOM 694 O O . GLU A 1 87 ? 5.280 1.970 -25.123 1.00 91.38 87 GLU A O 1
ATOM 699 N N . ASP A 1 88 ? 5.376 3.753 -23.779 1.00 91.88 88 ASP A N 1
ATOM 700 C CA . ASP A 1 88 ? 5.892 4.655 -24.818 1.00 91.88 88 ASP A CA 1
ATOM 701 C C . ASP A 1 88 ? 7.371 4.391 -25.132 1.00 91.88 88 ASP A C 1
ATOM 703 O O . ASP A 1 88 ? 7.781 4.382 -26.297 1.00 91.88 88 ASP A O 1
ATOM 707 N N . TYR A 1 89 ? 8.176 4.126 -24.105 1.00 93.00 89 TYR A N 1
ATOM 708 C CA . TYR A 1 89 ? 9.591 3.810 -24.251 1.00 93.00 89 TYR A CA 1
ATOM 709 C C . TYR A 1 89 ? 9.807 2.586 -25.148 1.00 93.00 89 TYR A C 1
ATOM 711 O O . TYR A 1 89 ? 10.571 2.679 -26.113 1.00 93.00 89 TYR A O 1
ATOM 719 N N . LYS A 1 90 ? 9.049 1.502 -24.927 1.00 90.88 90 LYS A N 1
ATOM 720 C CA . LYS A 1 90 ? 9.086 0.267 -25.736 1.00 90.88 90 LYS A CA 1
ATOM 721 C C . LYS A 1 90 ? 8.750 0.469 -27.218 1.00 90.88 90 LYS A C 1
ATOM 723 O O . LYS A 1 90 ? 9.143 -0.344 -28.050 1.00 90.88 90 LYS A O 1
ATOM 728 N N . LYS A 1 91 ? 8.036 1.544 -27.576 1.00 89.44 91 LYS A N 1
ATOM 729 C CA . LYS A 1 91 ? 7.690 1.872 -28.976 1.00 89.44 91 LYS A CA 1
ATOM 730 C C . LYS A 1 91 ? 8.828 2.564 -29.728 1.00 89.44 91 LYS A C 1
ATOM 732 O O . LYS A 1 91 ? 8.735 2.729 -30.948 1.00 89.44 91 LYS A O 1
ATOM 737 N N . SER A 1 92 ? 9.874 2.993 -29.025 1.00 87.81 92 SER A N 1
ATOM 738 C CA . SER A 1 92 ? 11.019 3.689 -29.617 1.00 87.81 92 SER A CA 1
ATOM 739 C C . SER A 1 92 ? 11.837 2.717 -30.470 1.00 87.81 92 SER A C 1
ATOM 741 O O . SER A 1 92 ? 12.136 1.605 -30.044 1.00 87.81 92 SER A O 1
ATOM 743 N N . LYS A 1 93 ? 12.185 3.121 -31.697 1.00 79.00 93 LYS A N 1
ATOM 744 C CA . LYS A 1 93 ? 12.775 2.212 -32.701 1.00 79.00 93 LYS A CA 1
ATOM 745 C C . LYS A 1 93 ? 14.281 2.378 -32.865 1.00 79.00 93 LYS A C 1
ATOM 747 O O . LYS A 1 93 ? 14.917 1.541 -33.499 1.00 79.00 93 LYS A O 1
ATOM 752 N N . THR A 1 94 ? 14.849 3.460 -32.337 1.00 80.69 94 THR A N 1
ATOM 753 C CA . THR A 1 94 ? 16.255 3.810 -32.550 1.00 80.69 94 THR A CA 1
ATOM 754 C C . THR A 1 94 ? 16.995 3.987 -31.229 1.00 80.69 94 THR A C 1
ATOM 756 O O . THR A 1 94 ? 16.473 4.563 -30.277 1.00 80.69 94 THR A O 1
ATOM 759 N N . ALA A 1 95 ? 18.251 3.536 -31.177 1.00 76.19 95 ALA A N 1
ATOM 760 C CA . ALA A 1 95 ? 19.098 3.670 -29.989 1.00 76.19 95 ALA A CA 1
ATOM 761 C C . ALA A 1 95 ? 19.303 5.136 -29.554 1.00 76.19 95 ALA A C 1
ATOM 763 O O . ALA A 1 95 ? 19.434 5.421 -28.366 1.00 76.19 95 ALA A O 1
ATOM 764 N N . HIS A 1 96 ? 19.274 6.070 -30.510 1.00 80.56 96 HIS A N 1
ATOM 765 C CA . HIS A 1 96 ? 19.402 7.505 -30.253 1.00 80.56 96 HIS A CA 1
ATOM 766 C C . HIS A 1 96 ? 18.173 8.101 -29.537 1.00 80.56 96 HIS A C 1
ATOM 768 O O . HIS A 1 96 ? 18.305 9.079 -28.808 1.00 80.56 96 HIS A O 1
ATOM 774 N N . GLU A 1 97 ? 16.983 7.517 -29.708 1.00 83.31 97 GLU A N 1
ATOM 775 C CA . GLU A 1 97 ? 15.768 7.916 -28.979 1.00 83.31 97 GLU A CA 1
ATOM 776 C C . GLU A 1 97 ? 15.676 7.255 -27.597 1.00 83.31 97 GLU A C 1
ATOM 778 O O . GLU A 1 97 ? 15.102 7.843 -26.678 1.00 83.31 97 GLU A O 1
ATOM 783 N N . LEU A 1 98 ? 16.248 6.054 -27.437 1.00 88.12 98 LEU A N 1
ATOM 784 C CA . LEU A 1 98 ? 16.175 5.289 -26.189 1.00 88.12 98 LEU A CA 1
ATOM 785 C C . LEU A 1 98 ? 16.910 5.989 -25.047 1.00 88.12 98 LEU A C 1
ATOM 787 O O . LEU A 1 98 ? 16.322 6.198 -23.993 1.00 88.12 98 LEU A O 1
ATOM 791 N N . LEU A 1 99 ? 18.165 6.397 -25.246 1.00 90.25 99 LEU A N 1
ATOM 792 C CA . LEU A 1 99 ? 18.974 6.983 -24.172 1.00 90.25 99 LEU A CA 1
ATOM 793 C C . LEU A 1 99 ? 18.342 8.226 -23.506 1.00 90.25 99 LEU A C 1
ATOM 795 O O . LEU A 1 99 ? 18.223 8.227 -22.280 1.00 90.25 99 LEU A O 1
ATOM 799 N N . PRO A 1 100 ? 17.915 9.273 -24.242 1.00 91.44 100 PRO A N 1
ATOM 800 C CA . PRO A 1 100 ? 17.297 10.440 -23.617 1.00 91.44 100 PRO A CA 1
ATOM 801 C C . PRO A 1 100 ? 15.967 10.098 -22.934 1.00 91.44 100 PRO A C 1
ATOM 803 O O . PRO A 1 100 ? 15.748 10.541 -21.810 1.00 91.44 100 PRO A O 1
ATOM 806 N N . LYS A 1 101 ? 15.112 9.263 -23.547 1.00 93.19 101 LYS A N 1
ATOM 807 C CA . LYS A 1 101 ? 13.852 8.833 -22.918 1.00 93.19 101 LYS A CA 1
ATOM 808 C C . LYS A 1 101 ? 14.091 8.024 -21.647 1.00 93.19 101 LYS A C 1
ATOM 810 O O . LYS A 1 101 ? 13.404 8.243 -20.655 1.00 93.19 101 LYS A O 1
ATOM 815 N N . ALA A 1 102 ? 15.064 7.115 -21.669 1.00 94.00 102 ALA A N 1
ATOM 816 C CA . ALA A 1 102 ? 15.402 6.297 -20.517 1.00 94.00 102 ALA A CA 1
ATOM 817 C C . ALA A 1 102 ? 15.851 7.181 -19.349 1.00 94.00 102 ALA A C 1
ATOM 819 O O . ALA A 1 102 ? 15.321 7.042 -18.250 1.00 94.00 102 ALA A O 1
ATOM 820 N N . LYS A 1 103 ? 16.748 8.147 -19.596 1.00 94.06 103 LYS A N 1
ATOM 821 C CA . LYS A 1 103 ? 17.173 9.112 -18.571 1.00 94.06 103 LYS A CA 1
ATOM 822 C C . LYS A 1 103 ? 15.999 9.895 -17.993 1.00 94.06 103 LYS A C 1
ATOM 824 O O . LYS A 1 103 ? 15.864 9.953 -16.779 1.00 94.06 103 LYS A O 1
ATOM 829 N N . THR A 1 104 ? 15.106 10.411 -18.841 1.00 95.00 104 THR A N 1
ATOM 830 C CA . THR A 1 104 ? 13.904 11.120 -18.377 1.00 95.00 104 THR A CA 1
ATOM 831 C C . THR A 1 104 ? 13.027 10.244 -17.483 1.00 95.00 104 THR A C 1
ATOM 833 O O . THR A 1 104 ? 12.588 10.702 -16.431 1.00 95.00 104 THR A O 1
ATOM 836 N N . ILE A 1 105 ? 12.781 8.986 -17.863 1.00 95.69 105 ILE A N 1
ATOM 837 C CA . ILE A 1 105 ? 11.989 8.048 -17.052 1.00 95.69 105 ILE A CA 1
ATOM 838 C C . ILE A 1 105 ? 12.681 7.782 -15.714 1.00 95.69 105 ILE A C 1
ATOM 840 O O . ILE A 1 105 ? 12.041 7.848 -14.666 1.00 95.69 105 ILE A O 1
ATOM 844 N N . TYR A 1 106 ? 13.988 7.528 -15.743 1.00 95.38 106 TYR A N 1
ATOM 845 C CA . TYR A 1 106 ? 14.771 7.248 -14.548 1.00 95.38 106 TYR A CA 1
ATOM 846 C C . TYR A 1 106 ? 14.763 8.430 -13.567 1.00 95.38 106 TYR A C 1
ATOM 848 O O . TYR A 1 106 ? 14.410 8.248 -12.406 1.00 95.38 106 TYR A O 1
ATOM 856 N N . GLU A 1 107 ? 15.060 9.644 -14.031 1.00 94.81 107 GLU A N 1
ATOM 857 C CA . GLU A 1 107 ? 15.095 10.863 -13.205 1.00 94.81 107 GLU A CA 1
ATOM 858 C C . GLU A 1 107 ? 13.712 11.260 -12.664 1.00 94.81 107 GLU A C 1
ATOM 860 O O . GLU A 1 107 ? 13.613 11.864 -11.600 1.00 94.81 107 GLU A O 1
ATOM 865 N N . THR A 1 108 ? 12.636 10.922 -13.384 1.00 94.00 108 THR A N 1
ATOM 866 C CA . THR A 1 108 ? 11.268 11.287 -12.985 1.00 94.00 108 THR A CA 1
ATOM 867 C C . THR A 1 108 ? 10.659 10.292 -11.998 1.00 94.00 108 THR A C 1
ATOM 869 O O . THR A 1 108 ? 9.930 10.722 -11.104 1.00 94.00 108 THR A O 1
ATOM 872 N N . PHE A 1 109 ? 10.945 8.991 -12.148 1.00 95.25 109 PHE A N 1
ATOM 873 C CA . PHE A 1 109 ? 10.207 7.923 -11.461 1.00 95.25 109 PHE A CA 1
ATOM 874 C C . PHE A 1 109 ? 11.059 6.932 -10.653 1.00 95.25 109 PHE A C 1
ATOM 876 O O . PHE A 1 109 ? 10.506 6.241 -9.806 1.00 95.25 109 PHE A O 1
ATOM 883 N N . ILE A 1 110 ? 12.366 6.801 -10.907 1.00 92.69 110 ILE A N 1
ATOM 884 C CA . ILE A 1 110 ? 13.182 5.702 -10.342 1.00 92.69 110 ILE A CA 1
ATOM 885 C C . ILE A 1 110 ? 14.289 6.201 -9.420 1.00 92.69 110 ILE A C 1
ATOM 887 O O . ILE A 1 110 ? 14.565 5.571 -8.398 1.00 92.69 110 ILE A O 1
ATOM 891 N N . GLN A 1 111 ? 14.962 7.283 -9.809 1.00 91.56 111 GLN A N 1
ATOM 892 C CA . GLN A 1 111 ? 16.079 7.836 -9.062 1.00 91.56 111 GLN A CA 1
ATOM 893 C C . GLN A 1 111 ? 15.647 8.147 -7.626 1.00 91.56 111 GLN A C 1
ATOM 895 O O . GLN A 1 111 ? 14.519 8.562 -7.378 1.00 91.56 111 GLN A O 1
ATOM 900 N N . LYS A 1 112 ? 16.571 7.975 -6.680 1.00 87.00 112 LYS A N 1
ATOM 901 C CA . LYS A 1 112 ? 16.359 8.407 -5.302 1.00 87.00 112 LYS A CA 1
ATOM 902 C C . LYS A 1 112 ? 15.970 9.890 -5.264 1.00 87.00 112 LYS A C 1
ATOM 904 O O . LYS A 1 112 ? 16.653 10.707 -5.887 1.00 87.00 112 LYS A O 1
ATOM 909 N N . ASP A 1 113 ? 14.921 10.203 -4.507 1.00 88.00 113 ASP A N 1
ATOM 910 C CA . ASP A 1 113 ? 14.364 11.548 -4.350 1.00 88.00 113 ASP A CA 1
ATOM 911 C C . ASP A 1 113 ? 13.750 12.099 -5.657 1.00 88.00 113 ASP A C 1
ATOM 913 O O . ASP A 1 113 ? 13.636 13.315 -5.846 1.00 88.00 113 ASP A O 1
ATOM 917 N N . ALA A 1 114 ? 13.357 11.214 -6.582 1.00 90.81 114 ALA A N 1
ATOM 918 C CA . ALA A 1 114 ? 12.673 11.607 -7.806 1.00 90.81 114 ALA A CA 1
ATOM 919 C C . ALA A 1 114 ? 11.312 12.258 -7.488 1.00 90.81 114 ALA A C 1
ATOM 921 O O . ALA A 1 114 ? 10.603 11.831 -6.574 1.00 90.81 114 ALA A O 1
ATOM 922 N N . PRO A 1 115 ? 10.884 13.271 -8.264 1.00 88.75 115 PRO A N 1
ATOM 923 C CA . PRO A 1 115 ? 9.665 14.029 -7.973 1.00 88.75 115 PRO A CA 1
ATOM 924 C C . PRO A 1 115 ? 8.390 13.177 -8.011 1.00 88.75 115 PRO A C 1
ATOM 926 O O . PRO A 1 115 ? 7.373 13.579 -7.449 1.00 88.75 115 PRO A O 1
ATOM 929 N N . LYS A 1 116 ? 8.431 12.037 -8.708 1.00 92.00 116 LYS A N 1
ATOM 930 C CA . LYS A 1 116 ? 7.353 11.051 -8.810 1.00 92.00 116 LYS A CA 1
ATOM 931 C C . LYS A 1 116 ? 7.897 9.640 -8.582 1.00 92.00 116 LYS A C 1
ATOM 933 O O . LYS A 1 116 ? 7.592 8.726 -9.343 1.00 92.00 116 LYS A O 1
ATOM 938 N N . GLU A 1 117 ? 8.771 9.491 -7.587 1.00 91.38 117 GLU A N 1
ATOM 939 C CA . GLU A 1 117 ? 9.416 8.217 -7.267 1.00 91.38 117 GLU A CA 1
ATOM 940 C C . GLU A 1 117 ? 8.382 7.103 -7.035 1.00 91.38 117 GLU A C 1
ATOM 942 O O . GLU A 1 117 ? 7.525 7.205 -6.159 1.00 91.38 117 GLU A O 1
ATOM 947 N N . VAL A 1 118 ? 8.465 6.029 -7.824 1.00 93.25 118 VAL A N 1
ATOM 948 C CA . VAL A 1 118 ? 7.582 4.864 -7.703 1.00 93.25 118 VAL A CA 1
ATOM 949 C C . VAL A 1 118 ? 8.092 3.889 -6.643 1.00 93.25 118 VAL A C 1
ATOM 951 O O . VAL A 1 118 ? 9.298 3.747 -6.407 1.00 93.25 118 VAL A O 1
ATOM 954 N N . ASN A 1 119 ? 7.165 3.173 -6.007 1.00 89.19 119 ASN A N 1
ATOM 955 C CA . ASN A 1 119 ? 7.499 2.217 -4.958 1.00 89.19 119 ASN A CA 1
ATOM 956 C C . ASN A 1 119 ? 8.099 0.928 -5.552 1.00 89.19 119 ASN A C 1
ATOM 958 O O . ASN A 1 119 ? 7.382 0.047 -6.029 1.00 89.19 119 ASN A O 1
ATOM 962 N N . LEU A 1 120 ? 9.429 0.837 -5.530 1.00 86.75 120 LEU A N 1
ATOM 963 C CA . LEU A 1 120 ? 10.214 -0.306 -5.998 1.00 86.75 120 LEU A CA 1
ATOM 964 C C . LEU A 1 120 ? 11.151 -0.797 -4.895 1.00 86.75 120 LEU A C 1
ATOM 966 O O . LEU A 1 120 ? 11.725 0.010 -4.158 1.00 86.75 120 LEU A O 1
ATOM 970 N N . ASP A 1 121 ? 11.357 -2.112 -4.837 1.00 81.69 121 ASP A N 1
ATOM 971 C CA . ASP A 1 121 ? 12.349 -2.726 -3.962 1.00 81.69 121 ASP A CA 1
ATOM 972 C C . ASP A 1 121 ? 13.785 -2.348 -4.372 1.00 81.69 121 ASP A C 1
ATOM 974 O O . ASP A 1 121 ? 14.060 -1.962 -5.514 1.00 81.69 121 ASP A O 1
ATOM 978 N N . PHE A 1 122 ? 14.711 -2.469 -3.417 1.00 85.12 122 PHE A N 1
ATOM 979 C CA . PHE A 1 122 ? 16.113 -2.096 -3.605 1.00 85.12 122 PHE A CA 1
ATOM 980 C C . PHE A 1 122 ? 16.754 -2.803 -4.808 1.00 85.12 122 PHE A C 1
ATOM 982 O O . PHE A 1 122 ? 17.437 -2.154 -5.600 1.00 85.12 122 PHE A O 1
ATOM 989 N N . GLN A 1 123 ? 16.488 -4.101 -4.984 1.00 83.69 123 GLN A N 1
ATOM 990 C CA . GLN A 1 123 ? 17.088 -4.895 -6.054 1.00 83.69 123 GLN A CA 1
ATOM 991 C C . GLN A 1 123 ? 16.620 -4.409 -7.429 1.00 83.69 123 GLN A C 1
ATOM 993 O O . GLN A 1 123 ? 17.428 -4.242 -8.343 1.00 83.69 123 GLN A O 1
ATOM 998 N N . THR A 1 124 ? 15.323 -4.137 -7.580 1.00 87.31 124 THR A N 1
ATOM 999 C CA . THR A 1 124 ? 14.756 -3.623 -8.831 1.00 87.31 124 THR A CA 1
ATOM 1000 C C . THR A 1 124 ? 15.283 -2.226 -9.166 1.00 87.31 124 THR A C 1
ATOM 1002 O O . THR A 1 124 ? 15.588 -1.952 -10.334 1.00 87.31 124 THR A O 1
ATOM 1005 N N . LYS A 1 125 ? 15.445 -1.347 -8.165 1.00 88.75 125 LYS A N 1
ATOM 1006 C CA . LYS A 1 125 ? 16.070 -0.029 -8.366 1.00 88.75 125 LYS A CA 1
ATOM 1007 C C . LYS A 1 125 ? 17.518 -0.169 -8.817 1.00 88.75 125 LYS A C 1
ATOM 1009 O O . LYS A 1 125 ? 17.876 0.406 -9.837 1.00 88.75 125 LYS A O 1
ATOM 1014 N N . GLU A 1 126 ? 18.318 -0.979 -8.127 1.00 87.00 126 GLU A N 1
ATOM 1015 C CA . GLU A 1 126 ? 19.734 -1.181 -8.451 1.00 87.00 126 GLU A CA 1
ATOM 1016 C C . GLU A 1 126 ? 19.935 -1.716 -9.877 1.00 87.00 126 GLU A C 1
ATOM 1018 O O . GLU A 1 126 ? 20.726 -1.162 -10.644 1.00 87.00 126 GLU A O 1
ATOM 1023 N N . VAL A 1 127 ? 19.167 -2.736 -10.273 1.00 85.81 127 VAL A N 1
ATOM 1024 C CA . VAL A 1 127 ? 19.217 -3.296 -11.634 1.00 85.81 127 VAL A CA 1
ATOM 1025 C C . VAL A 1 127 ? 18.844 -2.241 -12.679 1.00 85.81 127 VAL A C 1
ATOM 1027 O O . VAL A 1 127 ? 19.505 -2.124 -13.713 1.00 85.81 127 VAL A O 1
ATOM 1030 N N . THR A 1 128 ? 17.815 -1.432 -12.414 1.00 89.38 128 THR A N 1
ATOM 1031 C CA . THR A 1 128 ? 17.397 -0.360 -13.332 1.00 89.38 128 THR A CA 1
ATOM 1032 C C . THR A 1 128 ? 18.471 0.726 -13.446 1.00 89.38 128 THR A C 1
ATOM 1034 O O . THR A 1 128 ? 18.749 1.197 -14.550 1.00 89.38 128 THR A O 1
ATOM 1037 N N . SER A 1 129 ? 19.129 1.074 -12.336 1.00 90.44 129 SER A N 1
ATOM 1038 C CA . SER A 1 129 ? 20.238 2.033 -12.301 1.00 90.44 129 SER A CA 1
ATOM 1039 C C . SER A 1 129 ? 21.452 1.563 -13.097 1.00 90.44 129 SER A C 1
ATOM 1041 O O . SER A 1 129 ? 22.090 2.376 -13.753 1.00 90.44 129 SER A O 1
ATOM 1043 N N . GLN A 1 130 ? 21.766 0.266 -13.098 1.00 88.88 130 GLN A N 1
ATOM 1044 C CA . GLN A 1 130 ? 22.852 -0.277 -13.926 1.00 88.88 130 GLN A CA 1
ATOM 1045 C C . GLN A 1 130 ? 22.483 -0.268 -15.418 1.00 88.88 130 GLN A C 1
ATOM 1047 O O . GLN A 1 130 ? 23.283 0.111 -16.274 1.00 88.88 130 GLN A O 1
ATOM 1052 N N . ASN A 1 131 ? 21.236 -0.621 -15.740 1.00 88.50 131 ASN A N 1
ATOM 1053 C CA . ASN A 1 131 ? 20.756 -0.693 -17.120 1.00 88.50 131 ASN A CA 1
ATOM 1054 C C . ASN A 1 131 ? 20.616 0.683 -17.796 1.00 88.50 131 ASN A C 1
ATOM 1056 O O . ASN A 1 131 ? 20.475 0.747 -19.020 1.00 88.50 131 ASN A O 1
ATOM 1060 N N . ILE A 1 132 ? 20.662 1.782 -17.034 1.00 91.25 132 ILE A N 1
ATOM 1061 C CA . ILE A 1 132 ? 20.529 3.139 -17.575 1.00 91.25 132 ILE A CA 1
ATOM 1062 C C . ILE A 1 132 ? 21.770 3.616 -18.336 1.00 91.25 132 ILE A C 1
ATOM 1064 O O . ILE A 1 132 ? 21.661 4.506 -19.180 1.00 91.25 132 ILE A O 1
ATOM 1068 N N . GLU A 1 133 ? 22.944 3.027 -18.074 1.00 86.81 133 GLU A N 1
ATOM 1069 C CA . GLU A 1 133 ? 24.186 3.381 -18.774 1.00 86.81 133 GLU A CA 1
ATOM 1070 C C . GLU A 1 133 ? 24.131 2.995 -20.257 1.00 86.81 133 GLU A C 1
ATOM 1072 O O . GLU A 1 133 ? 24.633 3.719 -21.121 1.00 86.81 133 GLU A O 1
ATOM 1077 N N . LYS A 1 134 ? 23.502 1.853 -20.558 1.00 87.56 134 LYS A N 1
ATOM 1078 C CA . LYS A 1 134 ? 23.304 1.325 -21.914 1.00 87.56 134 LYS A CA 1
ATOM 1079 C C . LYS A 1 134 ? 21.874 0.803 -22.062 1.00 87.56 134 LYS A C 1
ATOM 1081 O O . LYS A 1 134 ? 21.656 -0.409 -22.040 1.00 87.56 134 LYS A O 1
ATOM 1086 N N . PRO A 1 135 ? 20.897 1.710 -22.210 1.00 90.00 135 PRO A N 1
ATOM 1087 C CA . PRO A 1 135 ? 19.502 1.335 -22.174 1.00 90.00 135 PRO A CA 1
ATOM 1088 C C . PRO A 1 135 ? 19.085 0.602 -23.452 1.00 90.00 135 PRO A C 1
ATOM 1090 O O . PRO A 1 135 ? 19.438 0.978 -24.572 1.00 90.00 135 PRO A O 1
ATOM 1093 N N . ILE A 1 136 ? 18.303 -0.453 -23.259 1.00 90.50 136 ILE A N 1
ATOM 1094 C CA . ILE A 1 136 ? 17.663 -1.278 -24.282 1.00 90.50 136 ILE A CA 1
ATOM 1095 C C . ILE A 1 136 ? 16.149 -1.239 -24.068 1.00 90.50 136 ILE A C 1
ATOM 1097 O O . ILE A 1 136 ? 15.669 -0.744 -23.050 1.00 90.50 136 ILE A O 1
ATOM 1101 N N . ILE A 1 137 ? 15.366 -1.758 -25.011 1.00 89.69 137 ILE A N 1
ATOM 1102 C CA . ILE A 1 137 ? 13.894 -1.706 -24.939 1.00 89.69 137 ILE A CA 1
ATOM 1103 C C . ILE A 1 137 ? 13.307 -2.350 -23.668 1.00 89.69 137 ILE A C 1
ATOM 1105 O O . ILE A 1 137 ? 12.234 -1.945 -23.239 1.00 89.69 137 ILE A O 1
ATOM 1109 N N . THR A 1 138 ? 14.028 -3.286 -23.041 1.00 90.19 138 THR A N 1
ATOM 1110 C CA . THR A 1 138 ? 13.623 -3.999 -21.817 1.00 90.19 138 THR A CA 1
ATOM 1111 C C . THR A 1 138 ? 14.195 -3.392 -20.529 1.00 90.19 138 THR A C 1
ATOM 1113 O O . THR A 1 138 ? 14.047 -3.979 -19.460 1.00 90.19 138 THR A O 1
ATOM 1116 N N . THR A 1 139 ? 14.870 -2.232 -20.593 1.00 92.38 139 THR A N 1
ATOM 1117 C CA . THR A 1 139 ? 15.545 -1.598 -19.437 1.00 92.38 139 THR A CA 1
ATOM 1118 C C . THR A 1 139 ? 14.635 -1.436 -18.220 1.00 92.38 139 THR A C 1
ATOM 1120 O O . THR A 1 139 ? 15.109 -1.573 -17.096 1.00 92.38 139 THR A O 1
ATOM 1123 N N . PHE A 1 140 ? 13.343 -1.181 -18.439 1.00 94.88 140 PHE A N 1
ATOM 1124 C CA . PHE A 1 140 ? 12.371 -0.939 -17.374 1.00 94.88 140 PHE A CA 1
ATOM 1125 C C . PHE A 1 140 ? 11.433 -2.119 -17.105 1.00 94.88 140 PHE A C 1
ATOM 1127 O O . PHE A 1 140 ? 10.571 -1.982 -16.248 1.00 94.88 140 PHE A O 1
ATOM 1134 N N . ASP A 1 141 ? 11.569 -3.269 -17.775 1.00 89.12 141 ASP A N 1
ATOM 1135 C CA . ASP A 1 141 ? 10.569 -4.350 -17.692 1.00 89.12 141 ASP A CA 1
ATOM 1136 C C . ASP A 1 141 ? 10.374 -4.867 -16.259 1.00 89.12 141 ASP A C 1
ATOM 1138 O O . ASP A 1 141 ? 9.245 -5.070 -15.816 1.00 89.12 141 ASP A O 1
ATOM 1142 N N . ALA A 1 142 ? 11.463 -5.033 -15.502 1.00 84.75 142 ALA A N 1
ATOM 1143 C CA . ALA A 1 142 ? 11.392 -5.462 -14.105 1.00 84.75 142 ALA A CA 1
ATOM 1144 C C . ALA A 1 142 ? 10.663 -4.428 -13.229 1.00 84.75 142 ALA A C 1
ATOM 1146 O O . ALA A 1 142 ? 9.717 -4.773 -12.520 1.00 84.75 142 ALA A O 1
ATOM 1147 N N . ALA A 1 143 ? 11.052 -3.153 -13.333 1.00 91.62 143 ALA A N 1
ATOM 1148 C CA . ALA A 1 143 ? 10.423 -2.052 -12.608 1.00 91.62 143 ALA A CA 1
ATOM 1149 C C . ALA A 1 143 ? 8.946 -1.884 -12.990 1.00 91.62 143 ALA A C 1
ATOM 1151 O O . ALA A 1 143 ? 8.080 -1.787 -12.123 1.00 91.62 143 ALA A O 1
ATOM 1152 N N . GLN A 1 144 ? 8.637 -1.922 -14.285 1.00 93.69 144 GLN A N 1
ATOM 1153 C CA . GLN A 1 144 ? 7.280 -1.819 -14.803 1.00 93.69 144 GLN A CA 1
ATOM 1154 C C . GLN A 1 144 ? 6.403 -2.972 -14.318 1.00 93.69 144 GLN A C 1
ATOM 1156 O O . GLN A 1 144 ? 5.267 -2.725 -13.928 1.00 93.69 144 GLN A O 1
ATOM 1161 N N . ASN A 1 145 ? 6.916 -4.206 -14.278 1.00 87.00 145 ASN A N 1
ATOM 1162 C CA . ASN A 1 145 ? 6.180 -5.357 -13.749 1.00 87.00 145 ASN A CA 1
ATOM 1163 C C . ASN A 1 145 ? 5.924 -5.248 -12.241 1.00 87.00 145 ASN A C 1
ATOM 1165 O O . ASN A 1 145 ? 4.880 -5.688 -11.757 1.00 87.00 145 ASN A O 1
ATOM 1169 N N . THR A 1 146 ? 6.852 -4.672 -11.478 1.00 87.06 146 THR A N 1
ATOM 1170 C CA . THR A 1 146 ? 6.643 -4.412 -10.048 1.00 87.06 146 THR A CA 1
ATOM 1171 C C . THR A 1 146 ? 5.555 -3.360 -9.836 1.00 87.06 146 THR A C 1
ATOM 1173 O O . THR A 1 146 ? 4.616 -3.615 -9.086 1.00 87.06 146 THR A O 1
ATOM 1176 N N . VAL A 1 147 ? 5.597 -2.239 -10.562 1.00 91.38 147 VAL A N 1
ATOM 1177 C CA . VAL A 1 147 ? 4.566 -1.187 -10.471 1.00 91.38 147 VAL A CA 1
ATOM 1178 C C . VAL A 1 147 ? 3.213 -1.656 -11.015 1.00 91.38 147 VAL A C 1
ATOM 1180 O O . VAL A 1 147 ? 2.172 -1.339 -10.443 1.00 91.38 147 VAL A O 1
ATOM 1183 N N . TYR A 1 148 ? 3.203 -2.461 -12.080 1.00 90.19 148 TYR A N 1
ATOM 1184 C CA . TYR A 1 148 ? 1.988 -3.093 -12.592 1.00 90.19 148 TYR A CA 1
ATOM 1185 C C . TYR A 1 148 ? 1.329 -3.948 -11.509 1.00 90.19 148 TYR A C 1
ATOM 1187 O O . TYR A 1 148 ? 0.158 -3.736 -11.209 1.00 90.19 148 TYR A O 1
ATOM 1195 N N . ARG A 1 149 ? 2.084 -4.854 -10.868 1.00 81.31 149 ARG A N 1
ATOM 1196 C CA . ARG A 1 149 ? 1.561 -5.710 -9.791 1.00 81.31 149 ARG A CA 1
ATOM 1197 C C . ARG A 1 149 ? 1.115 -4.901 -8.578 1.00 81.31 149 ARG A C 1
ATOM 1199 O O . ARG A 1 149 ? 0.091 -5.226 -7.991 1.00 81.31 149 ARG A O 1
ATOM 1206 N N . LEU A 1 150 ? 1.832 -3.831 -8.235 1.00 88.75 150 LEU A N 1
ATOM 1207 C CA . LEU A 1 150 ? 1.431 -2.906 -7.174 1.00 88.75 150 LEU A CA 1
ATOM 1208 C C . LEU A 1 150 ? 0.046 -2.305 -7.460 1.00 88.75 150 LEU A C 1
ATOM 1210 O O . LEU A 1 150 ? -0.850 -2.374 -6.617 1.00 88.75 150 LEU A O 1
ATOM 1214 N N . MET A 1 151 ? -0.157 -1.765 -8.666 1.00 91.56 151 MET A N 1
ATOM 1215 C CA . MET A 1 151 ? -1.454 -1.218 -9.069 1.00 91.56 151 MET A CA 1
ATOM 1216 C C . MET A 1 151 ? -2.532 -2.300 -9.160 1.00 91.56 151 MET A C 1
ATOM 1218 O O . MET A 1 151 ? -3.644 -2.066 -8.698 1.00 91.56 151 MET A O 1
ATOM 1222 N N . GLU A 1 152 ? -2.217 -3.470 -9.717 1.00 88.00 152 GLU A N 1
ATOM 1223 C CA . GLU A 1 152 ? -3.137 -4.602 -9.864 1.00 88.00 152 GLU A CA 1
ATOM 1224 C C . GLU A 1 152 ? -3.635 -5.129 -8.512 1.00 88.00 152 GLU A C 1
ATOM 1226 O O . GLU A 1 152 ? -4.804 -5.487 -8.375 1.00 88.00 152 GLU A O 1
ATOM 1231 N N . GLN A 1 153 ? -2.759 -5.170 -7.507 1.00 73.44 153 GLN A N 1
ATOM 1232 C CA . GLN A 1 153 ? -3.059 -5.747 -6.199 1.00 73.44 153 GLN A CA 1
ATOM 1233 C C . GLN A 1 153 ? -3.670 -4.735 -5.226 1.00 73.44 153 GLN A C 1
ATOM 1235 O O . GLN A 1 153 ? -4.484 -5.126 -4.386 1.00 73.44 153 GLN A O 1
ATOM 1240 N N . ASP A 1 154 ? -3.327 -3.446 -5.332 1.00 84.62 154 ASP A N 1
ATOM 1241 C CA . ASP A 1 154 ? -3.798 -2.433 -4.382 1.00 84.62 154 ASP A CA 1
ATOM 1242 C C . ASP A 1 154 ? -4.831 -1.465 -4.977 1.00 84.62 154 ASP A C 1
ATOM 1244 O O . ASP A 1 154 ? -5.962 -1.363 -4.484 1.00 84.62 154 ASP A O 1
ATOM 1248 N N . SER A 1 155 ? -4.490 -0.745 -6.045 1.00 87.50 155 SER A N 1
ATOM 1249 C CA . SER A 1 155 ? -5.341 0.333 -6.570 1.00 87.50 155 SER A CA 1
ATOM 1250 C C . SER A 1 155 ? -6.459 -0.156 -7.487 1.00 87.50 155 SER A C 1
ATOM 1252 O O . SER A 1 155 ? -7.569 0.369 -7.438 1.00 87.50 155 SER A O 1
ATOM 1254 N N . TYR A 1 156 ? -6.229 -1.195 -8.285 1.00 88.31 156 TYR A N 1
ATOM 1255 C CA . TYR A 1 156 ? -7.216 -1.755 -9.207 1.00 88.31 156 TYR A CA 1
ATOM 1256 C C . TYR A 1 156 ? -8.449 -2.340 -8.490 1.00 88.31 156 TYR A C 1
ATOM 1258 O O . TYR A 1 156 ? -9.570 -1.954 -8.836 1.00 88.31 156 TYR A O 1
ATOM 1266 N N . PRO A 1 157 ? -8.326 -3.140 -7.410 1.00 83.50 157 PRO A N 1
ATOM 1267 C CA . PRO A 1 157 ? -9.492 -3.631 -6.679 1.00 83.50 157 PRO A CA 1
ATOM 1268 C C . PRO A 1 157 ? -10.254 -2.511 -5.961 1.00 83.50 157 PRO A C 1
ATOM 1270 O O . PRO A 1 157 ? -11.450 -2.646 -5.695 1.00 83.50 157 PRO A O 1
ATOM 1273 N N . ARG A 1 158 ? -9.581 -1.410 -5.593 1.00 87.50 158 ARG A N 1
ATOM 1274 C CA . ARG A 1 158 ? -10.237 -0.214 -5.039 1.00 87.50 158 ARG A CA 1
ATOM 1275 C C . ARG A 1 158 ? -10.963 0.573 -6.123 1.00 87.50 158 ARG A C 1
ATOM 1277 O O . ARG A 1 158 ? -12.114 0.945 -5.912 1.00 87.50 158 ARG A O 1
ATOM 1284 N N . PHE A 1 159 ? -10.362 0.721 -7.300 1.00 91.19 159 PHE A N 1
ATOM 1285 C CA . PHE A 1 159 ? -11.006 1.312 -8.468 1.00 91.19 159 PHE A CA 1
ATOM 1286 C C . PHE A 1 159 ? -12.310 0.587 -8.817 1.00 91.19 159 PHE A C 1
ATOM 1288 O O . PHE A 1 159 ? -13.341 1.243 -8.946 1.00 91.19 159 PHE A O 1
ATOM 1295 N N . LEU A 1 160 ? -12.312 -0.751 -8.862 1.00 85.88 160 LEU A N 1
ATOM 1296 C CA . LEU A 1 160 ? -13.519 -1.543 -9.151 1.00 85.88 160 LEU A CA 1
ATOM 1297 C C . LEU A 1 160 ? -14.623 -1.422 -8.084 1.00 85.88 160 LEU A C 1
ATOM 1299 O O . LEU A 1 160 ? -15.789 -1.707 -8.351 1.00 85.88 160 LEU A O 1
ATOM 1303 N N . ARG A 1 161 ? -14.277 -0.989 -6.868 1.00 85.38 161 ARG A N 1
ATOM 1304 C CA . ARG A 1 161 ? -15.233 -0.710 -5.782 1.00 85.38 161 ARG A CA 1
ATOM 1305 C C . ARG A 1 161 ? -15.606 0.767 -5.677 1.00 85.38 161 ARG A C 1
ATOM 1307 O O . ARG A 1 161 ? -16.494 1.112 -4.904 1.00 85.38 161 ARG A O 1
ATOM 1314 N N . SER A 1 162 ? -14.938 1.633 -6.432 1.00 85.06 162 SER A N 1
ATOM 1315 C CA . SER A 1 162 ? -15.118 3.076 -6.354 1.00 85.06 162 SER A CA 1
ATOM 1316 C C . SER A 1 162 ? -16.440 3.515 -6.989 1.00 85.06 162 SER A C 1
ATOM 1318 O O . SER A 1 162 ? -16.872 2.979 -8.017 1.00 85.06 162 SER A O 1
ATOM 1320 N N . ASP A 1 163 ? -17.072 4.538 -6.410 1.00 83.88 163 ASP A N 1
ATOM 1321 C CA . ASP A 1 163 ? -18.289 5.136 -6.966 1.00 83.88 163 ASP A CA 1
ATOM 1322 C C . ASP A 1 163 ? -18.138 5.562 -8.439 1.00 83.88 163 ASP A C 1
ATOM 1324 O O . ASP A 1 163 ? -19.066 5.312 -9.213 1.00 83.88 163 ASP A O 1
ATOM 1328 N N . PRO A 1 164 ? -17.009 6.154 -8.891 1.00 81.06 164 PRO A N 1
ATOM 1329 C CA . PRO A 1 164 ? -16.803 6.469 -10.303 1.00 81.06 164 PRO A CA 1
ATOM 1330 C C . PRO A 1 164 ? -16.970 5.263 -11.234 1.00 81.06 164 PRO A C 1
ATOM 1332 O O . PRO A 1 164 ? -17.679 5.368 -12.233 1.00 81.06 164 PRO A O 1
ATOM 1335 N N . TYR A 1 165 ? -16.381 4.115 -10.897 1.00 85.31 165 TYR A N 1
ATOM 1336 C CA . TYR A 1 165 ? -16.495 2.897 -11.699 1.00 85.31 165 TYR A CA 1
ATOM 1337 C C . TYR A 1 165 ? -17.902 2.290 -11.625 1.00 85.31 165 TYR A C 1
ATOM 1339 O O . TYR A 1 165 ? -18.524 2.009 -12.652 1.00 85.31 165 TYR A O 1
ATOM 1347 N N . LEU A 1 166 ? -18.454 2.153 -10.415 1.00 85.44 166 LEU A N 1
ATOM 1348 C CA . LEU A 1 166 ? -19.781 1.566 -10.215 1.00 85.44 166 LEU A CA 1
ATOM 1349 C C . LEU A 1 166 ? -20.887 2.385 -10.889 1.00 85.44 166 LEU A C 1
ATOM 1351 O O . LEU A 1 166 ? -21.870 1.818 -11.365 1.00 85.44 166 LEU A O 1
ATOM 1355 N N . ASN A 1 167 ? -20.740 3.709 -1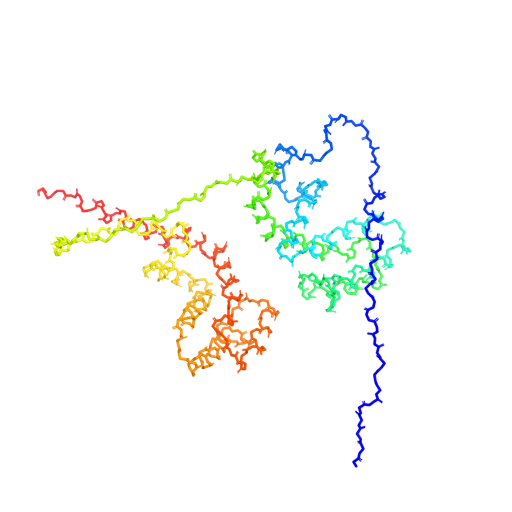0.956 1.00 83.12 167 ASN A N 1
ATOM 1356 C CA . ASN A 1 167 ? -21.672 4.573 -11.674 1.00 83.12 167 ASN A CA 1
ATOM 1357 C C . ASN A 1 167 ? -21.608 4.360 -13.193 1.00 83.12 167 ASN A C 1
ATOM 1359 O O . ASN A 1 167 ? -22.664 4.343 -13.828 1.00 83.12 167 ASN A O 1
ATOM 1363 N N . LEU A 1 168 ? -20.419 4.124 -13.764 1.00 83.25 168 LEU A N 1
ATOM 1364 C CA . LEU A 1 168 ? -20.257 3.786 -15.185 1.00 83.25 168 LEU A CA 1
ATOM 1365 C C . LEU A 1 168 ? -20.920 2.442 -15.517 1.00 83.25 168 LEU A C 1
ATOM 1367 O O . LEU A 1 168 ? -21.726 2.372 -16.443 1.00 83.25 168 LEU A O 1
ATOM 1371 N N . VAL A 1 169 ? -20.673 1.410 -14.704 1.00 82.25 169 VAL A N 1
ATOM 1372 C CA . VAL A 1 169 ? -21.282 0.076 -14.871 1.00 82.25 169 VAL A CA 1
ATOM 1373 C C . VAL A 1 169 ? -22.806 0.113 -14.708 1.00 82.25 169 VAL A C 1
ATOM 1375 O O . VAL A 1 169 ? -23.531 -0.582 -15.412 1.00 82.25 169 VAL A O 1
ATOM 1378 N N . LYS A 1 170 ? -23.331 0.952 -13.806 1.00 79.31 170 LYS A N 1
ATOM 1379 C CA . LYS A 1 170 ? -24.782 1.111 -13.585 1.00 79.31 170 LYS A CA 1
ATOM 1380 C C . LYS A 1 170 ? -25.450 2.080 -14.571 1.00 79.31 170 LYS A C 1
ATOM 1382 O O . LYS A 1 170 ? -26.652 2.319 -14.453 1.00 79.31 170 LYS A O 1
ATOM 1387 N N . GLY A 1 171 ? -24.700 2.685 -15.498 1.00 66.62 171 GLY A N 1
ATOM 1388 C CA . GLY A 1 171 ? -25.214 3.679 -16.446 1.00 66.62 171 GLY A CA 1
ATOM 1389 C C . GLY A 1 171 ? -25.688 4.991 -15.801 1.00 66.62 171 GLY A C 1
ATOM 1390 O O . GLY A 1 171 ? -26.493 5.717 -16.388 1.00 66.62 171 GLY A O 1
ATOM 1391 N N . ARG A 1 172 ? -25.227 5.317 -14.585 1.00 55.78 172 ARG A N 1
ATOM 1392 C CA . ARG A 1 172 ? -25.549 6.580 -13.904 1.00 55.78 172 ARG A CA 1
ATOM 1393 C C . ARG A 1 172 ? -24.539 7.652 -14.296 1.00 55.78 172 ARG A C 1
ATOM 1395 O O . ARG A 1 172 ? -23.391 7.639 -13.869 1.00 55.78 172 ARG A O 1
ATOM 1402 N N . ASN A 1 173 ? -24.991 8.615 -15.092 1.00 50.62 173 ASN A N 1
ATOM 1403 C CA . ASN A 1 173 ? -24.186 9.770 -15.480 1.00 50.62 173 ASN A CA 1
ATOM 1404 C C . ASN A 1 173 ? -23.951 10.695 -14.260 1.00 50.62 173 ASN A C 1
ATOM 1406 O O . ASN A 1 173 ? -24.937 11.075 -13.622 1.00 50.62 173 ASN A O 1
ATOM 1410 N N . PRO A 1 174 ? -22.715 11.144 -13.954 1.00 47.62 174 PRO A N 1
ATOM 1411 C CA . PRO A 1 174 ? -22.439 12.022 -12.804 1.00 47.62 174 PRO A CA 1
ATOM 1412 C C . PRO A 1 174 ? -23.024 13.447 -12.904 1.00 47.62 174 PRO A C 1
ATOM 1414 O O . PRO A 1 174 ? -22.795 14.279 -12.032 1.00 47.62 174 PRO A O 1
ATOM 1417 N N . SER A 1 175 ? -23.761 13.781 -13.964 1.00 43.09 175 SER A N 1
ATOM 1418 C CA . SER A 1 175 ? -24.069 15.171 -14.334 1.00 43.09 175 SER A CA 1
ATOM 1419 C C . SER A 1 175 ? -25.401 15.728 -13.813 1.00 43.09 175 SER A C 1
ATOM 1421 O O . SER A 1 175 ? -25.954 16.638 -14.431 1.00 43.09 175 SER A O 1
ATOM 1423 N N . ARG A 1 176 ? -25.949 15.247 -12.689 1.00 34.78 176 ARG A N 1
ATOM 1424 C CA . ARG A 1 176 ? -27.117 15.909 -12.073 1.00 34.78 176 ARG A CA 1
ATOM 1425 C C . ARG A 1 176 ? -26.942 16.122 -10.569 1.00 34.78 176 ARG A C 1
ATOM 1427 O O . ARG A 1 176 ? -27.004 15.149 -9.823 1.00 34.78 176 ARG A O 1
ATOM 1434 N N . PRO A 1 177 ? -26.803 17.377 -10.095 1.00 38.84 177 PRO A N 1
ATOM 1435 C CA . PRO A 1 177 ? -26.907 17.658 -8.674 1.00 38.84 177 PRO A CA 1
ATOM 1436 C C . PRO A 1 177 ? -28.374 17.482 -8.268 1.00 38.84 177 PRO A C 1
ATOM 1438 O O . PRO A 1 177 ? -29.246 18.256 -8.669 1.00 38.84 177 PRO A O 1
ATOM 1441 N N . THR A 1 178 ? -28.676 16.447 -7.487 1.00 38.56 178 THR A N 1
ATOM 1442 C CA . THR A 1 178 ? -29.983 16.335 -6.839 1.00 38.56 178 THR A CA 1
ATOM 1443 C C . THR A 1 178 ? -30.036 17.333 -5.691 1.00 38.56 178 THR A C 1
ATOM 1445 O O . THR A 1 178 ? -29.575 17.076 -4.582 1.00 38.56 178 THR A O 1
ATOM 1448 N N . LEU A 1 179 ? -30.601 18.504 -5.976 1.00 42.06 179 LEU A N 1
ATOM 1449 C CA . LEU A 1 179 ? -31.162 19.376 -4.957 1.00 42.06 179 LEU A CA 1
ATOM 1450 C C . LEU A 1 179 ? -32.308 18.660 -4.227 1.00 42.06 179 LEU A C 1
ATOM 1452 O O . LEU A 1 179 ? -33.146 18.023 -4.867 1.00 42.06 179 LEU A O 1
ATOM 1456 N N . ARG A 1 180 ? -32.395 18.951 -2.916 1.00 38.03 180 ARG A N 1
ATOM 1457 C CA . ARG A 1 180 ? -33.538 18.778 -1.988 1.00 38.03 180 ARG A CA 1
ATOM 1458 C C . ARG A 1 180 ? -33.499 17.455 -1.189 1.00 38.03 180 ARG A C 1
ATOM 1460 O O . ARG A 1 180 ? -33.401 16.387 -1.760 1.00 38.03 180 ARG A O 1
ATOM 1467 N N . ARG A 1 181 ? -33.613 17.458 0.149 1.00 32.50 181 ARG A N 1
ATOM 1468 C CA . ARG A 1 181 ? -34.516 18.280 0.977 1.00 32.50 181 ARG A CA 1
ATOM 1469 C C . ARG A 1 181 ? -33.983 18.523 2.399 1.00 32.50 181 ARG A C 1
ATOM 1471 O O . ARG A 1 181 ? -33.774 17.594 3.163 1.00 32.50 181 ARG A O 1
ATOM 1478 N N . ARG A 1 182 ? -33.910 19.800 2.781 1.00 41.78 182 ARG A N 1
ATOM 1479 C CA . ARG A 1 182 ? -33.890 20.285 4.170 1.00 41.78 182 ARG A CA 1
ATOM 1480 C C . ARG A 1 182 ? -35.310 20.222 4.751 1.00 41.78 182 ARG A C 1
ATOM 1482 O O . ARG A 1 182 ? -36.229 20.741 4.116 1.00 41.78 182 ARG A O 1
ATOM 1489 N N . SER A 1 183 ? -35.504 19.643 5.937 1.00 29.14 183 SER A N 1
ATOM 1490 C CA . SER A 1 183 ? -36.637 19.880 6.867 1.00 29.14 183 SER A CA 1
ATOM 1491 C C . SER A 1 183 ? -36.238 19.293 8.230 1.00 29.14 183 SER A C 1
ATOM 1493 O O . SER A 1 183 ? -36.017 18.097 8.314 1.00 29.14 183 SER A O 1
ATOM 1495 N N . ARG A 1 184 ? -35.766 20.135 9.161 1.00 35.78 184 ARG A N 1
ATOM 1496 C CA . ARG A 1 184 ? -36.483 20.758 10.303 1.00 35.78 184 ARG A CA 1
ATOM 1497 C C . ARG A 1 184 ? -36.616 19.824 11.518 1.00 35.78 184 ARG A C 1
ATOM 1499 O O . ARG A 1 184 ? -37.070 18.699 11.396 1.00 35.78 184 ARG A O 1
ATOM 1506 N N . SER A 1 185 ? -36.195 20.355 12.665 1.00 40.38 185 SER A N 1
ATOM 1507 C CA . SER A 1 185 ? -36.199 19.753 13.999 1.00 40.38 185 SER A CA 1
ATOM 1508 C C . SER A 1 185 ? -37.592 19.377 14.500 1.00 40.38 185 SER A C 1
ATOM 1510 O O . SER A 1 185 ? -38.549 20.091 14.204 1.00 40.38 185 SER A O 1
ATOM 1512 N N . PHE A 1 186 ? -37.654 18.390 15.395 1.00 28.64 186 PHE A N 1
ATOM 1513 C CA . PHE A 1 186 ? -38.643 18.331 16.472 1.00 28.64 186 PHE A CA 1
ATOM 1514 C C . PHE A 1 186 ? -38.009 17.664 17.704 1.00 28.64 186 PHE A C 1
ATOM 1516 O O . PHE A 1 186 ? -37.513 16.545 17.632 1.00 28.64 186 PHE A O 1
ATOM 1523 N N . THR A 1 187 ? -37.978 18.398 18.811 1.00 44.59 187 THR A N 1
ATOM 1524 C CA . THR A 1 187 ? -37.754 17.919 20.182 1.00 44.59 187 THR A CA 1
ATOM 1525 C C . THR A 1 187 ? -39.008 17.214 20.693 1.00 44.59 187 THR A C 1
ATOM 1527 O O . THR A 1 187 ? -40.074 17.773 20.464 1.00 44.59 187 THR A O 1
ATOM 1530 N N . VAL A 1 188 ? -38.890 16.117 21.454 1.00 28.59 188 VAL A N 1
ATOM 1531 C CA . VAL A 1 188 ? -39.736 15.790 22.628 1.00 28.59 188 VAL A CA 1
ATOM 1532 C C . VAL A 1 188 ? -38.972 14.781 23.506 1.00 28.59 188 VAL A C 1
ATOM 1534 O O . VAL A 1 188 ? -38.575 13.720 23.030 1.00 28.59 188 VAL A O 1
ATOM 1537 N N . ASN A 1 189 ? -38.765 15.154 24.771 1.00 32.03 189 ASN A N 1
ATOM 1538 C CA . ASN A 1 189 ? -38.426 14.274 25.893 1.00 32.03 189 ASN A CA 1
ATOM 1539 C C . ASN A 1 189 ? -39.707 13.664 26.495 1.00 32.03 189 ASN A C 1
ATOM 1541 O O . ASN A 1 189 ? -40.784 14.231 26.343 1.00 32.03 189 ASN A O 1
ATOM 1545 N N . ASP A 1 190 ? -39.499 12.600 27.274 1.00 29.22 190 ASP A N 1
ATOM 1546 C CA . ASP A 1 190 ? -40.390 11.955 28.253 1.00 29.22 190 ASP A CA 1
ATOM 1547 C C . ASP A 1 190 ? -41.306 10.834 27.742 1.00 29.22 190 ASP A C 1
ATOM 1549 O O . ASP A 1 190 ? -42.298 11.064 27.065 1.00 29.22 190 ASP A O 1
ATOM 1553 N N . PHE A 1 191 ? -40.996 9.596 28.151 1.00 27.98 191 PHE A N 1
ATOM 1554 C CA . PHE A 1 191 ? -41.762 8.925 29.210 1.00 27.98 191 PHE A CA 1
ATOM 1555 C C . PHE A 1 191 ? -40.914 7.845 29.905 1.00 27.98 191 PHE A C 1
ATOM 1557 O O . PHE A 1 191 ? -40.213 7.050 29.279 1.00 27.98 191 PHE A O 1
ATOM 1564 N N . GLN A 1 192 ? -40.967 7.878 31.235 1.00 26.73 192 GLN A N 1
ATOM 1565 C CA . GLN A 1 192 ? -40.279 7.003 32.177 1.00 26.73 192 GLN A CA 1
ATOM 1566 C C . GLN A 1 192 ? -40.792 5.554 32.137 1.00 26.73 192 GLN A C 1
ATOM 1568 O O . GLN A 1 192 ? -41.991 5.311 32.105 1.00 26.73 192 GLN A O 1
ATOM 1573 N N . GLY A 1 193 ? -39.848 4.621 32.300 1.00 29.92 193 GLY A N 1
ATOM 1574 C CA . GLY A 1 193 ? -39.871 3.648 33.395 1.00 29.92 193 GLY A CA 1
ATOM 1575 C C . GLY A 1 193 ? -40.764 2.417 33.262 1.00 29.92 193 GLY A C 1
ATOM 1576 O O . GLY A 1 193 ? -41.895 2.453 33.712 1.00 29.92 193 GLY A O 1
ATOM 1577 N N . VAL A 1 194 ? -40.164 1.286 32.864 1.00 28.67 194 VAL A N 1
ATOM 1578 C CA . VAL A 1 194 ? -40.293 -0.009 33.565 1.00 28.67 194 VAL A CA 1
ATOM 1579 C C . VAL A 1 194 ? -38.985 -0.786 33.361 1.00 28.67 194 VAL A C 1
ATOM 1581 O O . VAL A 1 194 ? -38.614 -1.102 32.233 1.00 28.67 194 VAL A O 1
ATOM 1584 N N . ARG A 1 195 ? -38.274 -1.098 34.452 1.00 36.34 195 ARG A N 1
ATOM 1585 C CA . ARG A 1 195 ? -37.326 -2.224 34.484 1.00 36.34 195 ARG A CA 1
ATOM 1586 C C . ARG A 1 195 ? -38.124 -3.502 34.748 1.00 36.34 195 ARG A C 1
ATOM 1588 O O . ARG A 1 195 ? -38.988 -3.478 35.623 1.00 36.34 195 ARG A O 1
ATOM 1595 N N . PRO A 1 196 ? -37.730 -4.625 34.141 1.00 32.88 196 PRO A N 1
ATOM 1596 C CA . PRO A 1 196 ? -37.583 -5.836 34.924 1.00 32.88 196 PRO A CA 1
ATOM 1597 C C . PRO A 1 196 ? -36.129 -6.302 34.905 1.00 32.88 196 PRO A C 1
ATOM 1599 O O . PRO A 1 196 ? -35.445 -6.315 33.883 1.00 32.88 196 PRO A O 1
ATOM 1602 N N . ASP A 1 197 ? -35.682 -6.612 36.109 1.00 26.08 197 ASP A N 1
ATOM 1603 C CA . ASP A 1 197 ? -34.415 -7.221 36.458 1.00 26.08 197 ASP A CA 1
ATOM 1604 C C . ASP A 1 197 ? -34.377 -8.709 36.048 1.00 26.08 197 ASP A C 1
ATOM 1606 O O . ASP A 1 197 ? -35.409 -9.372 35.971 1.00 26.08 197 ASP A O 1
ATOM 1610 N N . PHE A 1 198 ? -33.148 -9.199 35.892 1.00 27.80 198 PHE A N 1
ATOM 1611 C CA . PHE A 1 198 ? -32.707 -10.584 36.060 1.00 27.80 198 PHE A CA 1
ATOM 1612 C C . PHE A 1 198 ? -32.847 -11.613 34.908 1.00 27.80 198 PHE A C 1
ATOM 1614 O O . PHE A 1 198 ? -33.807 -12.365 34.788 1.00 27.80 198 PHE A O 1
ATOM 1621 N N . THR A 1 199 ? -31.734 -11.708 34.161 1.00 34.31 199 THR A N 1
ATOM 1622 C CA . THR A 1 199 ? -31.075 -12.907 33.581 1.00 34.31 199 THR A CA 1
ATOM 1623 C C . THR A 1 199 ? -31.815 -13.796 32.569 1.00 34.31 199 THR A C 1
ATOM 1625 O O . THR A 1 199 ? -32.756 -14.497 32.911 1.00 34.31 199 THR A O 1
ATOM 1628 N N . VAL A 1 200 ? -31.253 -13.929 31.357 1.00 27.69 200 VAL A N 1
ATOM 1629 C CA . VAL A 1 200 ? -30.462 -15.098 30.891 1.00 27.69 200 VAL A CA 1
ATOM 1630 C C . VAL A 1 200 ? -30.005 -14.843 29.443 1.00 27.69 200 VAL A C 1
ATOM 1632 O O . VAL A 1 200 ? -30.763 -14.385 28.596 1.00 27.69 200 VAL A O 1
ATOM 1635 N N . TRP A 1 201 ? -28.728 -15.121 29.179 1.00 37.81 201 TRP A N 1
ATOM 1636 C CA . TRP A 1 201 ? -28.013 -14.860 27.930 1.00 37.81 201 TRP A CA 1
ATOM 1637 C C . TRP A 1 201 ? -28.557 -15.634 26.715 1.00 37.81 201 TRP A C 1
ATOM 1639 O O . TRP A 1 201 ? -28.834 -16.839 26.793 1.00 37.81 201 TRP A O 1
ATOM 1649 N N . SER A 1 202 ? -28.581 -14.946 25.569 1.00 32.38 202 SER A N 1
ATOM 1650 C CA . SER A 1 202 ? -28.760 -15.504 24.225 1.00 32.38 202 SER A CA 1
ATOM 1651 C C . SER A 1 202 ? -27.705 -14.899 23.287 1.00 32.38 202 SER A C 1
ATOM 1653 O O . SER A 1 202 ? -27.979 -13.992 22.507 1.00 32.38 202 SER A O 1
ATOM 1655 N N . ASP A 1 203 ? -26.491 -15.430 23.415 1.00 46.94 203 ASP A N 1
ATOM 1656 C CA . ASP A 1 203 ? -25.268 -15.222 22.622 1.00 46.94 203 ASP A CA 1
ATOM 1657 C C . ASP A 1 203 ? -25.389 -15.822 21.199 1.00 46.94 203 ASP A C 1
ATOM 1659 O O . ASP A 1 203 ? -24.602 -16.660 20.774 1.00 46.94 203 ASP A O 1
ATOM 1663 N N . THR A 1 204 ? -26.466 -15.503 20.476 1.00 42.88 204 THR A N 1
ATOM 1664 C CA . THR A 1 204 ? -26.803 -16.169 19.200 1.00 42.88 204 THR A CA 1
ATOM 1665 C C . THR A 1 204 ? -26.519 -15.324 17.959 1.00 42.88 204 THR A C 1
ATOM 1667 O O . THR A 1 204 ? -26.510 -15.861 16.854 1.00 42.88 204 THR A O 1
ATOM 1670 N N . GLY A 1 205 ? -26.249 -14.025 18.128 1.00 42.19 205 GLY A N 1
ATOM 1671 C CA . GLY A 1 205 ? -25.954 -13.093 17.033 1.00 42.19 205 GLY A CA 1
ATOM 1672 C C . GLY A 1 205 ? -24.509 -12.592 16.971 1.00 42.19 205 GLY A C 1
ATOM 1673 O O . GLY A 1 205 ? -24.101 -12.082 15.933 1.00 42.19 205 GLY A O 1
ATOM 1674 N N . GLU A 1 206 ? -23.716 -12.736 18.039 1.00 51.47 206 GLU A N 1
ATOM 1675 C CA . GLU A 1 206 ? -22.434 -12.027 18.143 1.00 51.47 206 GLU A CA 1
ATOM 1676 C C . GLU A 1 206 ? -21.376 -12.570 17.175 1.00 51.47 206 GLU A C 1
ATOM 1678 O O . GLU A 1 206 ? -20.743 -11.789 16.474 1.00 51.47 206 GLU A O 1
ATOM 1683 N N . THR A 1 207 ? -21.223 -13.889 17.039 1.00 54.50 207 THR A N 1
ATOM 1684 C CA . THR A 1 207 ? -20.149 -14.466 16.209 1.00 54.50 207 THR A CA 1
ATOM 1685 C C . THR A 1 207 ? -20.433 -14.403 14.706 1.00 54.50 207 THR A C 1
ATOM 1687 O O . THR A 1 207 ? -19.490 -14.313 13.918 1.00 54.50 207 THR A O 1
ATOM 1690 N N . MET A 1 208 ? -21.706 -14.366 14.284 1.00 57.91 208 MET A N 1
ATOM 1691 C CA . MET A 1 208 ? -22.047 -14.018 12.893 1.00 57.91 208 MET A CA 1
ATOM 1692 C C . MET A 1 208 ? -21.812 -12.529 12.621 1.00 57.91 208 MET A C 1
ATOM 1694 O O . MET A 1 208 ? -21.292 -12.193 11.557 1.00 57.91 208 MET A O 1
ATOM 1698 N N . ALA A 1 209 ? -22.081 -11.655 13.597 1.00 66.38 209 ALA A N 1
ATOM 1699 C CA . ALA A 1 209 ? -21.811 -10.224 13.471 1.00 66.38 209 ALA A CA 1
ATOM 1700 C C . ALA A 1 209 ? -20.307 -9.919 13.317 1.00 66.38 209 ALA A C 1
ATOM 1702 O O . ALA A 1 209 ? -19.939 -8.959 12.646 1.00 66.38 209 ALA A O 1
ATOM 1703 N N . TRP A 1 210 ? -19.414 -10.771 13.843 1.00 79.94 210 TRP A N 1
ATOM 1704 C CA . TRP A 1 210 ? -17.963 -10.629 13.626 1.00 79.94 210 TRP A CA 1
ATOM 1705 C C . TRP A 1 210 ? -17.565 -10.700 12.147 1.00 79.94 210 TRP A C 1
ATOM 1707 O O . TRP A 1 210 ? -16.548 -10.129 11.771 1.00 79.94 210 TRP A O 1
ATOM 1717 N N . SER A 1 211 ? -18.348 -11.386 11.308 1.00 75.62 211 SER A N 1
ATOM 1718 C CA . SER A 1 211 ? -18.086 -11.485 9.866 1.00 75.62 211 SER A CA 1
ATOM 1719 C C . SER A 1 211 ? -18.573 -10.270 9.066 1.00 75.62 211 SER A C 1
ATOM 1721 O O . SER A 1 211 ? -18.202 -10.124 7.903 1.00 75.62 211 SER A O 1
ATOM 1723 N N . GLU A 1 212 ? -19.375 -9.385 9.671 1.00 74.75 212 GLU A N 1
ATOM 1724 C CA . GLU A 1 212 ? -19.934 -8.208 8.992 1.00 74.75 212 GLU A CA 1
ATOM 1725 C C . GLU A 1 212 ? -18.878 -7.126 8.759 1.00 74.75 212 GLU A C 1
ATOM 1727 O O . GLU A 1 212 ? -18.852 -6.489 7.706 1.00 74.75 212 GLU A O 1
ATOM 1732 N N . SER A 1 213 ? -18.004 -6.906 9.744 1.00 81.00 213 SER A N 1
ATOM 1733 C CA . SER A 1 213 ? -16.894 -5.966 9.634 1.00 81.00 213 SER A CA 1
ATOM 1734 C C . SER A 1 213 ? -15.827 -6.246 10.688 1.00 81.00 213 SER A C 1
ATOM 1736 O O . SER A 1 213 ? -16.121 -6.768 11.768 1.00 81.00 213 SER A O 1
ATOM 1738 N N . MET A 1 214 ? -14.586 -5.840 10.406 1.00 86.50 214 MET A N 1
ATOM 1739 C CA . MET A 1 214 ? -13.533 -5.932 11.412 1.00 86.50 214 MET A CA 1
ATOM 1740 C C . MET A 1 214 ? -13.779 -4.980 12.590 1.00 86.50 214 MET A C 1
ATOM 1742 O O . MET A 1 214 ? -13.386 -5.298 13.706 1.00 86.50 214 MET A O 1
ATOM 1746 N N . ASP A 1 215 ? -14.503 -3.873 12.400 1.00 83.56 215 ASP A N 1
ATOM 1747 C CA . ASP A 1 215 ? -14.913 -3.011 13.516 1.00 83.56 215 ASP A CA 1
ATOM 1748 C C . ASP A 1 215 ? -15.825 -3.763 14.491 1.00 83.56 215 ASP A C 1
ATOM 1750 O O . ASP A 1 215 ? -15.627 -3.695 15.704 1.00 83.56 215 ASP A O 1
ATOM 1754 N N . THR A 1 216 ? -16.778 -4.544 13.971 1.00 85.56 216 THR A N 1
ATOM 1755 C CA . THR A 1 216 ? -17.661 -5.388 14.788 1.00 85.56 216 THR A CA 1
ATOM 1756 C C . THR A 1 216 ? -16.867 -6.452 15.547 1.00 85.56 216 THR A C 1
ATOM 1758 O O . THR A 1 216 ? -17.116 -6.685 16.731 1.00 85.56 216 THR A O 1
ATOM 1761 N N . LEU A 1 217 ? -15.883 -7.074 14.886 1.00 87.94 217 LEU A N 1
ATOM 1762 C CA . LEU A 1 217 ? -14.980 -8.046 15.503 1.00 87.94 217 LEU A CA 1
ATOM 1763 C C . LEU A 1 217 ? -14.148 -7.415 16.634 1.00 87.94 217 LEU A C 1
ATOM 1765 O O . LEU A 1 217 ? -14.107 -7.964 17.733 1.00 87.94 217 LEU A O 1
ATOM 1769 N N . LEU A 1 218 ? -13.496 -6.276 16.376 1.00 88.56 218 LEU A N 1
ATOM 1770 C CA . LEU A 1 218 ? -12.601 -5.606 17.326 1.00 88.56 218 LEU A CA 1
ATOM 1771 C C . LEU A 1 218 ? -13.360 -4.963 18.499 1.00 88.56 218 LEU A C 1
ATOM 1773 O O . LEU A 1 218 ? -12.811 -4.851 19.596 1.00 88.56 218 LEU A O 1
ATOM 1777 N N . ALA A 1 219 ? -14.619 -4.561 18.295 1.00 84.81 219 ALA A N 1
ATOM 1778 C CA . ALA A 1 219 ? -15.490 -4.052 19.353 1.00 84.81 219 ALA A CA 1
ATOM 1779 C C . ALA A 1 219 ? -16.014 -5.161 20.284 1.00 84.81 219 ALA A C 1
ATOM 1781 O O . ALA A 1 219 ? -16.350 -4.891 21.441 1.00 84.81 219 ALA A O 1
ATOM 1782 N N . ASN A 1 220 ? -16.083 -6.408 19.806 1.00 86.81 220 ASN A N 1
ATOM 1783 C CA . ASN A 1 220 ? -16.510 -7.547 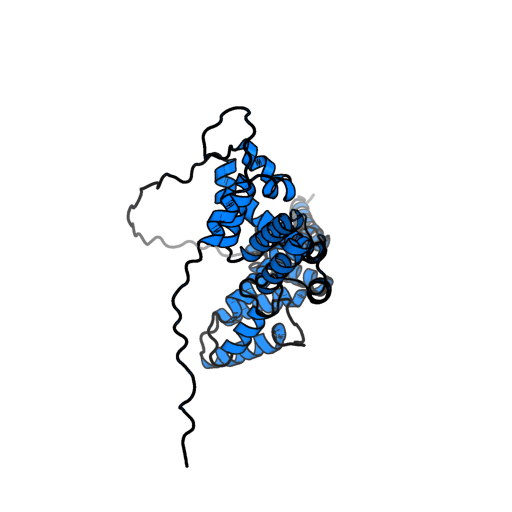20.608 1.00 86.81 220 ASN A CA 1
ATOM 1784 C C . ASN A 1 220 ? -15.330 -8.144 21.389 1.00 86.81 220 ASN A C 1
ATOM 1786 O O . ASN A 1 220 ? -14.305 -8.508 20.822 1.00 86.81 220 ASN A O 1
ATOM 1790 N N . LYS A 1 221 ? -15.487 -8.318 22.707 1.00 86.62 221 LYS A N 1
ATOM 1791 C CA . LYS A 1 221 ? -14.419 -8.854 23.566 1.00 86.62 221 LYS A CA 1
ATOM 1792 C C . LYS A 1 221 ? -14.013 -10.287 23.194 1.00 86.62 221 LYS A C 1
ATOM 1794 O O . LYS A 1 221 ? -12.827 -10.600 23.228 1.00 86.62 221 LYS A O 1
ATOM 1799 N N . GLY A 1 222 ? -14.977 -11.148 22.866 1.00 85.44 222 GLY A N 1
ATOM 1800 C CA . GLY A 1 222 ? -14.713 -12.524 22.436 1.00 85.44 222 GLY A CA 1
ATOM 1801 C C . GLY A 1 222 ? -14.088 -12.578 21.043 1.00 85.44 222 GLY A C 1
ATOM 1802 O O . GLY A 1 222 ? -13.123 -13.310 20.835 1.00 85.44 222 GLY A O 1
ATOM 1803 N N . GLY A 1 223 ? -14.587 -11.747 20.126 1.00 87.00 223 GLY A N 1
ATOM 1804 C CA . GLY A 1 223 ? -14.071 -11.621 18.764 1.00 87.00 223 GLY A CA 1
ATOM 1805 C C . GLY A 1 223 ? -12.624 -11.146 18.732 1.00 87.00 223 GLY A C 1
ATOM 1806 O O . GLY A 1 223 ? -11.775 -11.783 18.110 1.00 87.00 223 GLY A O 1
ATOM 1807 N N . LEU A 1 224 ? -12.317 -10.087 19.481 1.00 90.62 224 LEU A N 1
ATOM 1808 C CA . LEU A 1 224 ? -10.962 -9.566 19.611 1.00 90.62 224 LEU A CA 1
ATOM 1809 C C . LEU A 1 224 ? -9.984 -10.609 20.171 1.00 90.62 224 LEU A C 1
ATOM 1811 O O . LEU A 1 224 ? -8.869 -10.729 19.668 1.00 90.62 224 LEU A O 1
ATOM 1815 N N . GLU A 1 225 ? -10.380 -11.366 21.196 1.00 90.69 225 GLU A N 1
ATOM 1816 C CA . GLU A 1 225 ? -9.510 -12.384 21.798 1.00 90.69 225 GLU A CA 1
ATOM 1817 C C . GLU A 1 225 ? -9.261 -13.562 20.843 1.00 90.69 225 GLU A C 1
ATOM 1819 O O . GLU A 1 225 ? -8.129 -14.039 20.712 1.00 90.69 225 GLU A O 1
ATOM 1824 N N . ALA A 1 226 ? -10.297 -13.991 20.116 1.00 90.19 226 ALA A N 1
ATOM 1825 C CA . ALA A 1 226 ? -10.171 -15.015 19.084 1.00 90.19 226 ALA 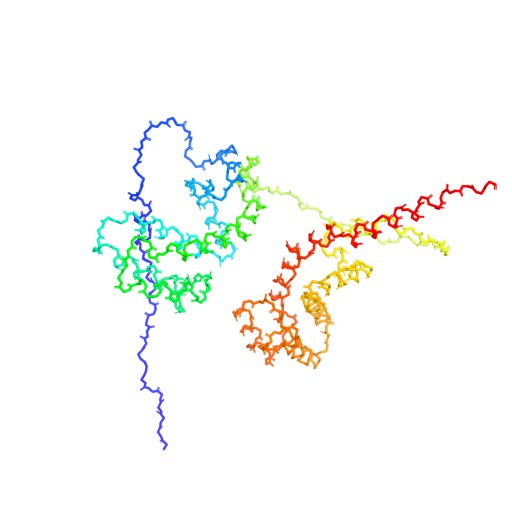A CA 1
ATOM 1826 C C . ALA A 1 226 ? -9.242 -14.552 17.950 1.00 90.19 226 ALA A C 1
ATOM 1828 O O . ALA A 1 226 ? -8.353 -15.293 17.534 1.00 90.19 226 ALA A O 1
ATOM 1829 N N . PHE A 1 227 ? -9.393 -13.305 17.501 1.00 92.81 227 PHE A N 1
ATOM 1830 C CA . PHE A 1 227 ? -8.564 -12.740 16.442 1.00 92.81 227 PHE A CA 1
ATOM 1831 C C . PHE A 1 227 ? -7.109 -12.542 16.869 1.00 92.81 227 PHE A C 1
ATOM 1833 O O . PHE A 1 227 ? -6.200 -12.873 16.117 1.00 92.81 227 PHE A O 1
ATOM 1840 N N . ARG A 1 228 ? -6.862 -12.089 18.103 1.00 92.62 228 ARG A N 1
ATOM 1841 C CA . ARG A 1 228 ? -5.511 -12.035 18.686 1.00 92.62 228 ARG A CA 1
ATOM 1842 C C . ARG A 1 228 ? -4.849 -13.403 18.733 1.00 92.62 228 ARG A C 1
ATOM 1844 O O . ARG A 1 228 ? -3.678 -13.524 18.395 1.00 92.62 228 ARG A O 1
ATOM 1851 N N . THR A 1 229 ? -5.598 -14.425 19.142 1.00 91.19 229 THR A N 1
ATOM 1852 C CA . THR A 1 229 ? -5.098 -15.804 19.185 1.00 91.19 229 THR A CA 1
ATOM 1853 C C . THR A 1 229 ? -4.708 -16.283 17.786 1.00 91.19 229 THR A C 1
ATOM 1855 O O . THR A 1 229 ? -3.632 -16.851 17.613 1.00 91.19 229 THR A O 1
ATOM 1858 N N . PHE A 1 230 ? -5.542 -15.990 16.784 1.00 92.56 230 PHE A N 1
ATOM 1859 C CA . PHE A 1 230 ? -5.255 -16.284 15.382 1.00 92.56 230 PHE A CA 1
ATOM 1860 C C . PHE A 1 230 ? -3.999 -15.555 14.880 1.00 92.56 230 PHE A C 1
ATOM 1862 O O . PHE A 1 230 ? -3.075 -16.204 14.399 1.00 92.56 230 PHE A O 1
ATOM 1869 N N . LEU A 1 231 ? -3.907 -14.237 15.069 1.00 92.62 231 LEU A N 1
ATOM 1870 C CA . LEU A 1 231 ? -2.739 -13.453 14.653 1.00 92.62 231 LEU A CA 1
ATOM 1871 C C . LEU A 1 231 ? -1.447 -13.945 15.307 1.00 92.62 231 LEU A C 1
ATOM 1873 O O . LEU A 1 231 ? -0.427 -14.060 14.635 1.00 92.62 231 LEU A O 1
ATOM 1877 N N . LYS A 1 232 ? -1.509 -14.315 16.590 1.00 90.56 232 LYS A N 1
ATOM 1878 C CA . LYS A 1 232 ? -0.377 -14.888 17.322 1.00 90.56 232 LYS A CA 1
ATOM 1879 C C . LYS A 1 232 ? 0.066 -16.240 16.767 1.00 90.56 232 LYS A C 1
ATOM 1881 O O . LYS A 1 232 ? 1.254 -16.544 16.767 1.00 90.56 232 LYS A O 1
ATOM 1886 N N . SER A 1 233 ? -0.871 -17.059 16.287 1.00 88.81 233 SER A N 1
ATOM 1887 C CA . SER A 1 233 ? -0.533 -18.324 15.619 1.00 88.81 233 SER A CA 1
ATOM 1888 C C . SER A 1 233 ? 0.189 -18.114 14.283 1.00 88.81 233 SER A C 1
ATOM 1890 O O . SER A 1 233 ? 0.953 -18.977 13.857 1.00 88.81 233 SER A O 1
ATOM 1892 N N . GLU A 1 234 ? -0.007 -16.948 13.662 1.00 89.06 234 GLU A N 1
ATOM 1893 C CA . GLU A 1 234 ? 0.643 -16.531 12.418 1.00 89.06 234 GLU A CA 1
ATOM 1894 C C . GLU A 1 234 ? 1.793 -15.533 12.641 1.00 89.06 234 GLU A C 1
ATOM 1896 O O . GLU A 1 234 ? 2.289 -14.969 11.670 1.00 89.06 234 GLU A O 1
ATOM 1901 N N . PHE A 1 235 ? 2.222 -15.321 13.893 1.00 86.38 235 PHE A N 1
ATOM 1902 C CA . PHE A 1 235 ? 3.291 -14.381 14.263 1.00 86.38 235 PHE A CA 1
ATOM 1903 C C . PHE A 1 235 ? 3.069 -12.960 13.708 1.00 86.38 235 PHE A C 1
ATOM 1905 O O . PHE A 1 235 ? 3.973 -12.374 13.119 1.00 86.38 235 PHE A O 1
ATOM 1912 N N . SER A 1 236 ? 1.840 -12.449 13.831 1.00 92.50 236 SER A N 1
ATOM 1913 C CA . SER A 1 236 ? 1.416 -11.147 13.285 1.00 92.50 236 SER A CA 1
ATOM 1914 C C . SER A 1 236 ? 0.576 -10.314 14.269 1.00 92.50 236 SER A C 1
ATOM 1916 O O . SER A 1 236 ? -0.174 -9.409 13.876 1.00 92.50 236 SER A O 1
ATOM 1918 N N . GLU A 1 237 ? 0.634 -10.639 15.567 1.00 93.06 237 GLU A N 1
ATOM 1919 C CA . GLU A 1 237 ? -0.157 -9.983 16.611 1.00 93.06 237 GLU A CA 1
ATOM 1920 C C . GLU A 1 237 ? 0.238 -8.524 16.878 1.00 93.06 237 GLU A C 1
ATOM 1922 O O . GLU A 1 237 ? -0.579 -7.760 17.402 1.00 93.06 237 GLU A O 1
ATOM 1927 N N . GLU A 1 238 ? 1.440 -8.101 16.478 1.00 94.94 238 GLU A N 1
ATOM 1928 C CA . GLU A 1 238 ? 1.917 -6.724 16.620 1.00 94.94 238 GLU A CA 1
ATOM 1929 C C . GLU A 1 238 ? 0.969 -5.719 15.961 1.00 94.94 238 GLU A C 1
ATOM 1931 O O . GLU A 1 238 ? 0.757 -4.623 16.481 1.00 94.94 238 GLU A O 1
ATOM 1936 N N . ASN A 1 239 ? 0.309 -6.123 14.873 1.00 94.06 239 ASN A N 1
ATOM 1937 C CA . ASN A 1 239 ? -0.609 -5.281 14.115 1.00 94.06 239 ASN A CA 1
ATOM 1938 C C . ASN A 1 239 ? -1.850 -4.892 14.936 1.00 94.06 239 ASN A C 1
ATOM 1940 O O . ASN A 1 239 ? -2.221 -3.715 15.015 1.00 94.06 239 ASN A O 1
ATOM 1944 N N . VAL A 1 240 ? -2.486 -5.863 15.601 1.00 95.44 240 VAL A N 1
ATOM 1945 C CA . VAL A 1 240 ? -3.675 -5.584 16.425 1.00 95.44 240 VAL A CA 1
ATOM 1946 C C . VAL A 1 240 ? -3.293 -4.904 17.734 1.00 95.44 240 VAL A C 1
ATOM 1948 O O . VAL A 1 240 ? -4.040 -4.066 18.242 1.00 95.44 240 VAL A O 1
ATOM 1951 N N . GLU A 1 241 ? -2.122 -5.220 18.284 1.00 95.94 241 GLU A N 1
ATOM 1952 C CA . GLU A 1 241 ? -1.618 -4.567 19.487 1.00 95.94 241 GLU A CA 1
ATOM 1953 C C . GLU A 1 241 ? -1.305 -3.090 19.252 1.00 95.94 241 GLU A C 1
ATOM 1955 O O . GLU A 1 241 ? -1.732 -2.249 20.049 1.00 95.94 241 GLU A O 1
ATOM 1960 N N . PHE A 1 242 ? -0.647 -2.763 18.139 1.00 97.81 242 PHE A N 1
ATOM 1961 C CA . PHE A 1 242 ? -0.408 -1.385 17.729 1.00 97.81 242 PHE A CA 1
ATOM 1962 C C . PHE A 1 242 ? -1.720 -0.625 17.520 1.00 97.81 242 PHE A C 1
ATOM 1964 O O . PHE A 1 242 ? -1.891 0.484 18.036 1.00 97.81 242 PHE A O 1
ATOM 1971 N N . TRP A 1 243 ? -2.680 -1.229 16.810 1.00 97.25 243 TRP A N 1
ATOM 1972 C CA . TRP A 1 243 ? -3.978 -0.599 16.569 1.00 97.25 243 TRP A CA 1
ATOM 1973 C C . TRP A 1 243 ? -4.702 -0.263 17.881 1.00 97.25 243 TRP A C 1
ATOM 1975 O O . TRP A 1 243 ? -5.207 0.848 18.048 1.00 97.25 243 TRP A O 1
ATOM 1985 N N . LEU A 1 244 ? -4.693 -1.184 18.850 1.00 94.94 244 LEU A N 1
ATOM 1986 C CA . LEU A 1 244 ? -5.292 -0.965 20.170 1.00 94.94 244 LEU A CA 1
ATOM 1987 C C . LEU A 1 244 ? -4.535 0.074 21.002 1.00 94.94 244 LEU A C 1
ATOM 1989 O O . LEU A 1 244 ? -5.163 0.844 21.733 1.00 94.94 244 LEU A O 1
ATOM 1993 N N . ALA A 1 245 ? -3.206 0.117 20.893 1.00 96.75 245 ALA A N 1
ATOM 1994 C CA . ALA A 1 245 ? -2.400 1.145 21.538 1.00 96.75 245 ALA A CA 1
ATOM 1995 C C . ALA A 1 245 ? -2.764 2.544 21.012 1.00 96.75 245 ALA A C 1
ATOM 1997 O O . ALA A 1 245 ? -2.889 3.481 21.802 1.00 96.75 245 ALA A O 1
ATOM 1998 N N . CYS A 1 246 ? -3.031 2.675 19.708 1.00 95.88 246 CYS A N 1
ATOM 1999 C CA . CYS A 1 246 ? -3.515 3.916 19.102 1.00 95.88 246 CYS A CA 1
ATOM 2000 C C . CYS A 1 246 ? -4.923 4.299 19.596 1.00 95.88 246 CYS A C 1
ATOM 2002 O O . CYS A 1 246 ? -5.156 5.454 19.955 1.00 95.88 246 CYS A O 1
ATOM 2004 N N . GLU A 1 247 ? -5.849 3.339 19.701 1.00 94.44 247 GLU A N 1
ATOM 2005 C CA . GLU A 1 247 ? -7.193 3.585 20.249 1.00 94.44 247 GLU A CA 1
ATOM 2006 C C . GLU A 1 247 ? -7.169 4.056 21.712 1.00 94.44 247 GLU A C 1
ATOM 2008 O O . GLU A 1 247 ? -7.947 4.928 22.113 1.00 94.44 247 GLU A O 1
ATOM 2013 N N . ASP A 1 248 ? -6.279 3.495 22.533 1.00 94.75 248 ASP A N 1
ATOM 2014 C CA . ASP A 1 248 ? -6.062 3.947 23.910 1.00 94.75 248 ASP A CA 1
ATOM 2015 C C . ASP A 1 248 ? -5.360 5.316 23.964 1.00 94.75 248 ASP A C 1
ATOM 2017 O O . ASP A 1 248 ? -5.699 6.177 24.787 1.00 94.75 248 ASP A O 1
ATOM 2021 N N . PHE A 1 249 ? -4.411 5.563 23.060 1.00 95.56 249 PHE A N 1
ATOM 2022 C CA . PHE A 1 249 ? -3.725 6.844 22.942 1.00 95.56 249 PHE A CA 1
ATOM 2023 C C . PHE A 1 249 ? -4.703 7.985 22.652 1.00 95.56 249 PHE A C 1
ATOM 2025 O O . PHE A 1 249 ? -4.713 8.964 23.400 1.00 95.56 249 PHE A O 1
ATOM 2032 N N . LYS A 1 250 ? -5.611 7.810 21.684 1.00 94.06 250 LYS A N 1
ATOM 2033 C CA . LYS A 1 250 ? -6.658 8.784 21.314 1.00 94.06 250 LYS A CA 1
ATOM 2034 C C . LYS A 1 250 ? -7.585 9.174 22.464 1.00 94.06 250 LYS A C 1
ATOM 2036 O O . LYS A 1 250 ? -8.118 10.281 22.491 1.00 94.06 250 LYS A O 1
ATOM 2041 N N . LYS A 1 251 ? -7.766 8.289 23.447 1.00 93.12 251 LYS A N 1
ATOM 2042 C CA . LYS A 1 251 ? -8.602 8.527 24.639 1.00 93.12 251 LYS A CA 1
ATOM 2043 C C . LYS A 1 251 ? -7.856 9.277 25.750 1.00 93.12 251 LYS A C 1
ATOM 2045 O O . LYS A 1 251 ? -8.440 9.588 26.793 1.00 93.12 251 LYS A O 1
ATOM 2050 N N . THR A 1 252 ? -6.571 9.579 25.559 1.00 92.81 252 THR A N 1
ATOM 2051 C CA . THR A 1 252 ? -5.722 10.220 26.568 1.00 92.81 252 THR A CA 1
ATOM 2052 C C . THR A 1 252 ? -6.032 11.710 26.680 1.00 92.81 252 THR A C 1
ATOM 2054 O O . THR A 1 252 ? -5.830 12.476 25.750 1.00 92.81 252 THR A O 1
ATOM 2057 N N . LYS A 1 253 ? -6.491 12.143 27.861 1.00 89.50 253 LYS A N 1
ATOM 2058 C CA . LYS A 1 253 ? -6.854 13.551 28.130 1.00 89.50 253 LYS A CA 1
ATOM 2059 C C . LYS A 1 253 ? -5.738 14.379 28.773 1.00 89.50 253 LYS A C 1
ATOM 2061 O O . LYS A 1 253 ? -5.789 15.601 28.769 1.00 89.50 253 LYS A O 1
ATOM 2066 N N . SER A 1 254 ? -4.758 13.721 29.392 1.00 90.50 254 SER A N 1
ATOM 2067 C CA . SER A 1 254 ? -3.676 14.392 30.120 1.00 90.50 254 SER A CA 1
ATOM 2068 C C . SER A 1 254 ? -2.521 14.699 29.175 1.00 90.50 254 SER A C 1
ATOM 2070 O O . SER A 1 254 ? -1.877 13.770 28.698 1.00 90.50 254 SER A O 1
ATOM 2072 N N . SER A 1 255 ? -2.228 15.987 28.974 1.00 82.00 255 SER A N 1
ATOM 2073 C CA . SER A 1 255 ? -1.117 16.457 28.129 1.00 82.00 255 SER A CA 1
ATOM 2074 C C . SER A 1 255 ? 0.227 15.811 28.510 1.00 82.00 255 SER A C 1
ATOM 2076 O O . SER A 1 255 ? 0.938 15.282 27.661 1.00 82.00 255 SER A O 1
ATOM 2078 N N . THR A 1 256 ? 0.512 15.686 29.808 1.00 83.69 256 THR A N 1
ATOM 2079 C CA . THR A 1 256 ? 1.728 15.034 30.326 1.00 83.69 256 THR A CA 1
ATOM 2080 C C . THR A 1 256 ? 1.809 13.537 29.991 1.00 83.69 256 THR A C 1
ATOM 2082 O O . THR A 1 256 ? 2.900 12.980 29.866 1.00 83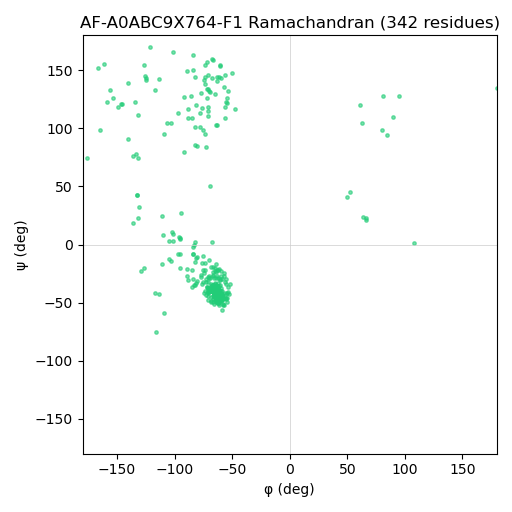.69 256 THR A O 1
ATOM 2085 N N . LYS A 1 257 ? 0.663 12.859 29.837 1.00 91.81 257 LYS A N 1
ATOM 2086 C CA . LYS A 1 257 ? 0.601 11.441 29.444 1.00 91.81 257 LYS A CA 1
ATOM 2087 C C . LYS A 1 257 ? 0.659 11.236 27.931 1.00 91.81 257 LYS A C 1
ATOM 2089 O O . LYS A 1 257 ? 1.025 10.145 27.509 1.00 91.81 257 LYS A O 1
ATOM 2094 N N . ILE A 1 258 ? 0.313 12.245 27.126 1.00 92.88 258 ILE A N 1
ATOM 2095 C CA . ILE A 1 258 ? 0.378 12.155 25.659 1.00 92.88 258 ILE A CA 1
ATOM 2096 C C . ILE A 1 258 ? 1.832 11.937 25.232 1.00 92.88 258 ILE A C 1
ATOM 2098 O O . ILE A 1 258 ? 2.114 10.965 24.543 1.00 92.88 258 ILE A O 1
ATOM 2102 N N . ALA A 1 259 ? 2.768 12.749 25.729 1.00 92.81 259 ALA A N 1
ATOM 2103 C CA . ALA A 1 259 ? 4.181 12.606 25.377 1.00 92.81 259 ALA A CA 1
ATOM 2104 C C . ALA A 1 259 ? 4.761 11.231 25.750 1.00 92.81 259 ALA A C 1
ATOM 2106 O O . ALA A 1 259 ? 5.362 10.560 24.914 1.00 92.81 259 ALA A O 1
ATOM 2107 N N . SER A 1 260 ? 4.526 10.767 26.982 1.00 93.88 260 SER A N 1
ATOM 2108 C CA . SER A 1 260 ? 5.048 9.471 27.439 1.00 93.88 260 SER A CA 1
ATOM 2109 C C . SER A 1 260 ? 4.411 8.276 26.724 1.00 93.88 260 SER A C 1
ATOM 2111 O O . SER A 1 260 ? 5.117 7.324 26.397 1.00 93.88 260 SER A O 1
ATOM 2113 N N . LYS A 1 261 ? 3.104 8.315 26.425 1.00 95.81 261 LYS A N 1
ATOM 2114 C CA . LYS A 1 261 ? 2.453 7.263 25.627 1.00 95.81 261 LYS A CA 1
ATOM 2115 C C . LYS A 1 261 ? 2.902 7.273 24.168 1.00 95.81 261 LYS A C 1
ATOM 2117 O O . LYS A 1 261 ? 3.112 6.198 23.622 1.00 95.81 261 LYS A O 1
ATOM 2122 N N . ALA A 1 262 ? 3.064 8.444 23.553 1.00 95.62 262 ALA A N 1
ATOM 2123 C CA . ALA A 1 262 ? 3.532 8.544 22.173 1.00 95.62 262 ALA A CA 1
ATOM 2124 C C . ALA A 1 262 ? 4.943 7.959 22.027 1.00 95.62 262 ALA A C 1
ATOM 2126 O O . ALA A 1 262 ? 5.174 7.132 21.151 1.00 95.62 262 ALA A O 1
ATOM 2127 N N . GLN A 1 263 ? 5.848 8.303 22.948 1.00 95.44 263 GLN A N 1
ATOM 2128 C CA . GLN A 1 263 ? 7.191 7.721 22.990 1.00 95.44 263 GLN A CA 1
ATOM 2129 C C . GLN A 1 263 ? 7.158 6.202 23.166 1.00 95.44 263 GLN A C 1
ATOM 2131 O O . GLN A 1 263 ? 7.862 5.491 22.459 1.00 95.44 263 GLN A O 1
ATOM 2136 N N . LYS A 1 264 ? 6.289 5.696 24.048 1.00 96.38 264 LYS A N 1
ATOM 2137 C CA . LYS A 1 264 ? 6.128 4.253 24.243 1.00 96.38 264 LYS A CA 1
ATOM 2138 C C . LYS A 1 264 ? 5.615 3.538 22.987 1.00 96.38 264 LYS A C 1
ATOM 2140 O O . LYS A 1 264 ? 6.141 2.500 22.616 1.00 96.38 264 LYS A O 1
ATOM 2145 N N . ILE A 1 265 ? 4.601 4.087 22.317 1.00 97.44 265 ILE A N 1
ATOM 2146 C CA . ILE A 1 265 ? 4.075 3.506 21.070 1.00 97.44 265 ILE A CA 1
ATOM 2147 C C . ILE A 1 265 ? 5.159 3.499 19.992 1.00 97.44 265 ILE A C 1
ATOM 2149 O O . ILE A 1 265 ? 5.326 2.505 19.291 1.00 97.44 265 ILE A O 1
ATOM 2153 N N . TYR A 1 266 ? 5.932 4.579 19.890 1.00 96.62 266 TYR A N 1
ATOM 2154 C CA . TYR A 1 266 ? 7.040 4.646 18.951 1.00 96.62 266 TYR A CA 1
ATOM 2155 C C . TYR A 1 266 ? 8.123 3.600 19.248 1.00 96.62 266 TYR A C 1
ATOM 2157 O O . TYR A 1 266 ? 8.548 2.901 18.328 1.00 96.62 266 TYR A O 1
ATOM 2165 N N . SER A 1 267 ? 8.530 3.449 20.514 1.00 97.06 267 SER A N 1
ATOM 2166 C CA . SER A 1 267 ? 9.572 2.493 20.903 1.00 97.06 267 SER A CA 1
ATOM 2167 C C . SER A 1 267 ? 9.156 1.036 20.739 1.00 97.06 267 SER A C 1
ATOM 2169 O O . SER A 1 267 ? 9.991 0.194 20.417 1.00 97.06 267 SER A O 1
ATOM 2171 N N . ASP A 1 268 ? 7.879 0.744 20.984 1.00 96.44 268 ASP A N 1
ATOM 2172 C CA . ASP A 1 268 ? 7.357 -0.619 20.966 1.00 96.44 268 ASP A CA 1
ATOM 2173 C C . ASP A 1 268 ? 7.064 -1.090 19.530 1.00 96.44 268 ASP A C 1
ATOM 2175 O O . ASP A 1 268 ? 7.263 -2.270 19.250 1.00 96.44 268 ASP A O 1
ATOM 2179 N N . PHE A 1 269 ? 6.647 -0.185 18.625 1.00 97.31 269 PHE A N 1
ATOM 2180 C CA . PHE A 1 269 ? 6.079 -0.560 17.319 1.00 97.31 269 PHE A CA 1
ATOM 2181 C C . PHE A 1 269 ? 6.677 0.122 16.075 1.00 97.31 269 PHE A C 1
ATOM 2183 O O . PHE A 1 269 ? 6.508 -0.408 14.982 1.00 97.31 269 PHE A O 1
ATOM 2190 N N . ILE A 1 270 ? 7.311 1.298 16.178 1.00 94.50 270 ILE A N 1
ATOM 2191 C CA . ILE A 1 270 ? 7.629 2.134 14.995 1.00 94.50 270 ILE A CA 1
ATOM 2192 C C . ILE A 1 270 ? 9.126 2.254 14.719 1.00 94.50 270 ILE A C 1
ATOM 2194 O O . ILE A 1 270 ? 9.527 2.243 13.553 1.00 94.50 270 ILE A O 1
ATOM 2198 N N . GLN A 1 271 ? 9.939 2.447 15.761 1.00 93.38 271 GLN A N 1
ATOM 2199 C CA . GLN A 1 271 ? 11.381 2.629 15.597 1.00 93.38 271 GLN A CA 1
ATOM 2200 C C . GLN A 1 271 ? 12.026 1.401 14.943 1.00 93.38 271 GLN A C 1
ATOM 2202 O O . GLN A 1 271 ? 11.516 0.289 15.063 1.00 93.38 271 GLN A O 1
ATOM 2207 N N . ALA A 1 272 ? 13.161 1.607 14.275 1.00 89.44 272 ALA A N 1
ATOM 2208 C CA . ALA A 1 272 ? 13.939 0.497 13.739 1.00 89.44 272 ALA A CA 1
ATOM 2209 C C . ALA A 1 272 ? 14.324 -0.473 14.866 1.00 89.44 272 ALA A C 1
ATOM 2211 O O . ALA A 1 272 ? 14.723 -0.029 15.947 1.00 89.44 272 ALA A O 1
ATOM 2212 N N . ASP A 1 273 ? 14.181 -1.771 14.601 1.00 90.56 273 ASP A N 1
ATOM 2213 C CA . ASP A 1 273 ? 14.462 -2.858 15.543 1.00 90.56 273 ASP A CA 1
ATOM 2214 C C . ASP A 1 273 ? 13.551 -2.845 16.787 1.00 90.56 273 ASP A C 1
ATOM 2216 O O . ASP A 1 273 ? 13.902 -3.381 17.846 1.00 90.56 273 ASP A O 1
ATOM 2220 N N . ALA A 1 274 ? 12.366 -2.229 16.688 1.00 93.62 274 ALA A N 1
ATOM 2221 C CA . ALA A 1 274 ? 11.378 -2.284 17.758 1.00 93.62 274 ALA A CA 1
ATOM 2222 C C . ALA A 1 274 ? 10.969 -3.744 18.038 1.00 93.62 274 ALA A C 1
ATOM 2224 O O . ALA A 1 274 ? 10.808 -4.540 17.110 1.00 93.62 274 ALA A O 1
ATOM 2225 N N . PRO A 1 275 ? 10.729 -4.120 19.309 1.00 93.06 275 PRO A N 1
ATOM 2226 C CA . PRO A 1 275 ? 10.408 -5.503 19.669 1.00 93.06 275 PRO A CA 1
ATOM 2227 C C . PRO A 1 275 ? 9.123 -6.018 19.006 1.00 93.06 275 PRO A C 1
ATOM 2229 O O . PRO A 1 275 ? 8.926 -7.228 18.929 1.00 93.06 275 PRO A O 1
ATOM 2232 N N . LYS A 1 276 ? 8.242 -5.109 18.572 1.00 94.12 276 LYS A N 1
ATOM 2233 C CA . LYS A 1 276 ? 6.992 -5.392 17.863 1.00 94.12 276 LYS A CA 1
ATOM 2234 C C . LYS A 1 276 ? 6.863 -4.491 16.634 1.00 94.12 276 LYS A C 1
ATOM 2236 O O . LYS A 1 276 ? 5.814 -3.894 16.405 1.00 94.12 276 LYS A O 1
ATOM 2241 N N . GLU A 1 277 ? 7.964 -4.322 15.902 1.00 93.19 277 GLU A N 1
ATOM 2242 C CA . GLU A 1 277 ? 8.023 -3.439 14.738 1.00 93.19 277 GLU A CA 1
ATOM 2243 C C . GLU A 1 277 ? 6.949 -3.793 13.700 1.00 93.19 277 GLU A C 1
ATOM 2245 O O . GLU A 1 277 ? 6.893 -4.913 13.195 1.00 93.19 277 GLU A O 1
ATOM 2250 N N . ILE A 1 278 ? 6.106 -2.817 13.364 1.00 93.56 278 ILE A N 1
ATOM 2251 C CA . ILE A 1 278 ? 5.029 -2.985 12.388 1.00 93.56 278 ILE A CA 1
ATOM 2252 C C . ILE A 1 278 ? 5.509 -2.657 10.968 1.00 93.56 278 ILE A C 1
ATOM 2254 O O . ILE A 1 278 ? 6.351 -1.777 10.743 1.00 93.56 278 ILE A O 1
ATOM 2258 N N . ASN A 1 279 ? 4.920 -3.328 9.979 1.00 88.88 279 ASN A N 1
ATOM 2259 C CA . ASN A 1 279 ? 5.277 -3.145 8.575 1.00 88.88 279 ASN A CA 1
ATOM 2260 C C . ASN A 1 279 ? 4.572 -1.921 7.958 1.00 88.88 279 ASN A C 1
ATOM 2262 O O . ASN A 1 279 ? 3.499 -2.032 7.364 1.00 88.88 279 ASN A O 1
ATOM 2266 N N . ILE A 1 280 ? 5.181 -0.746 8.117 1.00 88.19 280 ILE A N 1
ATOM 2267 C CA . ILE A 1 280 ? 4.755 0.523 7.503 1.00 88.19 280 ILE A CA 1
ATOM 2268 C C . ILE A 1 280 ? 5.915 1.174 6.743 1.00 88.19 280 ILE A C 1
ATOM 2270 O O . ILE A 1 280 ? 7.087 0.939 7.051 1.00 88.19 280 ILE A O 1
ATOM 2274 N N . ASP A 1 281 ? 5.588 2.000 5.748 1.00 82.69 281 ASP A N 1
ATOM 2275 C CA . ASP A 1 281 ? 6.567 2.624 4.862 1.00 82.69 281 ASP A CA 1
ATOM 2276 C C . ASP A 1 281 ? 7.465 3.649 5.579 1.00 82.69 281 ASP A C 1
ATOM 2278 O O . ASP A 1 281 ? 7.140 4.201 6.638 1.00 82.69 281 ASP A O 1
ATOM 2282 N N . PHE A 1 282 ? 8.619 3.924 4.968 1.00 85.25 282 PHE A N 1
ATOM 2283 C CA . PHE A 1 282 ? 9.626 4.821 5.528 1.00 85.25 282 PHE A CA 1
ATOM 2284 C C . PHE A 1 282 ? 9.120 6.260 5.718 1.00 85.25 282 PHE A C 1
ATOM 2286 O O . PHE A 1 282 ? 9.487 6.899 6.709 1.00 85.25 282 PHE A O 1
ATOM 2293 N N . HIS A 1 283 ? 8.274 6.780 4.820 1.00 84.25 283 HIS A N 1
ATOM 2294 C CA . HIS A 1 283 ? 7.744 8.140 4.951 1.00 84.25 283 HIS A CA 1
ATOM 2295 C C . HIS A 1 283 ? 6.840 8.254 6.175 1.00 84.25 283 HIS A C 1
ATOM 2297 O O . HIS A 1 283 ? 7.005 9.190 6.958 1.00 84.25 283 HIS A O 1
ATOM 2303 N N . THR A 1 284 ? 5.966 7.271 6.402 1.00 87.31 284 THR A N 1
ATOM 2304 C CA . THR A 1 284 ? 5.117 7.218 7.598 1.00 87.31 284 THR A CA 1
ATOM 2305 C C . THR A 1 284 ? 5.957 7.127 8.877 1.00 87.31 284 THR A C 1
ATOM 2307 O O . THR A 1 284 ? 5.726 7.900 9.811 1.00 87.31 284 THR A O 1
ATOM 2310 N N . LYS A 1 285 ? 6.988 6.264 8.923 1.00 89.88 285 LYS A N 1
ATOM 2311 C CA . LYS A 1 285 ? 7.913 6.186 10.078 1.00 89.88 285 LYS A CA 1
ATOM 2312 C C . LYS A 1 285 ? 8.624 7.518 10.333 1.00 89.88 285 LYS A C 1
ATOM 2314 O O . LYS A 1 285 ? 8.675 7.99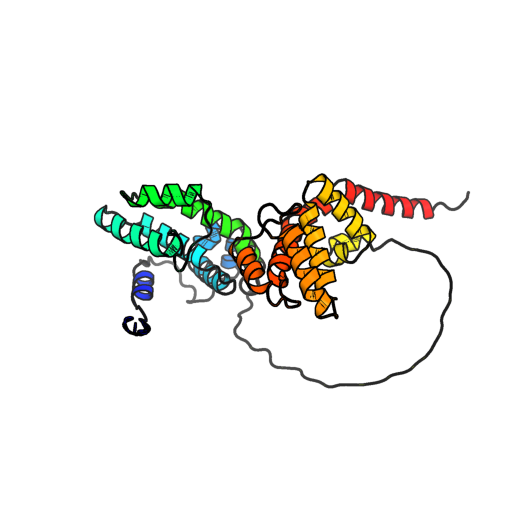0 11.469 1.00 89.88 285 LYS A O 1
ATOM 2319 N N . THR A 1 286 ? 9.120 8.153 9.272 1.00 86.56 286 THR A N 1
ATOM 2320 C CA . THR A 1 286 ? 9.825 9.441 9.346 1.00 86.56 286 THR A CA 1
ATOM 2321 C C . THR A 1 286 ? 8.900 10.543 9.848 1.00 86.56 286 THR A C 1
ATOM 2323 O O . THR A 1 286 ? 9.263 11.275 10.768 1.00 86.56 286 THR A O 1
ATOM 2326 N N . HIS A 1 287 ? 7.682 10.624 9.318 1.00 87.12 287 HIS A N 1
ATOM 2327 C CA . HIS A 1 287 ? 6.694 11.611 9.737 1.00 87.12 287 HIS A CA 1
ATOM 2328 C C . HIS A 1 287 ? 6.330 11.472 11.223 1.00 87.12 287 HIS A C 1
ATOM 2330 O O . HIS A 1 287 ? 6.288 12.467 11.946 1.00 87.12 287 HIS A O 1
ATOM 2336 N N . ILE A 1 288 ? 6.139 10.244 11.716 1.00 92.06 288 ILE A N 1
ATOM 2337 C CA . ILE A 1 288 ? 5.912 9.992 13.149 1.00 92.06 288 ILE A CA 1
ATOM 2338 C C . ILE A 1 288 ? 7.134 10.428 13.963 1.00 92.06 288 ILE A C 1
ATOM 2340 O O . ILE A 1 288 ? 6.986 11.131 14.961 1.00 92.06 288 ILE A O 1
ATOM 2344 N N . SER A 1 289 ? 8.344 10.071 13.519 1.00 91.62 289 SER A N 1
ATOM 2345 C CA . SER A 1 289 ? 9.581 10.396 14.237 1.00 91.62 289 SER A CA 1
ATOM 2346 C C . SER A 1 289 ? 9.804 11.906 14.417 1.00 91.62 289 SER A C 1
ATOM 2348 O O . SER A 1 289 ? 10.239 12.348 15.479 1.00 91.62 289 SER A O 1
ATOM 2350 N N . GLN A 1 290 ? 9.441 12.711 13.412 1.00 88.62 290 GLN A N 1
ATOM 2351 C CA . GLN A 1 290 ? 9.584 14.171 13.426 1.00 88.62 290 GLN A CA 1
ATOM 2352 C C . GLN A 1 290 ? 8.580 14.862 14.359 1.00 88.62 290 GLN A C 1
ATOM 2354 O O . GLN A 1 290 ? 8.890 15.906 14.929 1.00 88.62 290 GLN A O 1
ATOM 2359 N N . ASN A 1 291 ? 7.403 14.263 14.553 1.00 86.50 291 ASN A N 1
ATOM 2360 C CA . ASN A 1 291 ? 6.315 14.818 15.361 1.00 86.50 291 ASN A CA 1
ATOM 2361 C C . ASN A 1 291 ? 6.303 14.303 16.816 1.00 86.50 291 ASN A C 1
ATOM 2363 O O . ASN A 1 291 ? 5.393 14.613 17.583 1.00 86.50 291 ASN A O 1
ATOM 2367 N N . LEU A 1 292 ? 7.312 13.526 17.228 1.00 89.62 292 LEU A N 1
ATOM 2368 C CA . LEU A 1 292 ? 7.430 12.995 18.595 1.00 89.62 292 LEU A CA 1
ATOM 2369 C C . LEU A 1 292 ? 7.887 14.018 19.640 1.00 89.62 292 LEU A C 1
ATOM 2371 O O . LEU A 1 292 ? 7.760 13.744 20.836 1.00 89.62 292 LEU A O 1
ATOM 2375 N N . SER A 1 293 ? 8.434 15.160 19.217 1.00 85.88 293 SER A N 1
ATOM 2376 C CA . SER A 1 293 ? 8.828 16.258 20.111 1.00 85.88 293 SER A CA 1
ATOM 2377 C C . SER A 1 293 ? 7.610 16.957 20.722 1.00 85.88 293 SER A C 1
ATOM 2379 O O . SER A 1 293 ? 7.606 17.242 21.918 1.00 85.88 293 SER A O 1
ATOM 2381 N N . GLU A 1 294 ? 6.553 17.150 19.930 1.00 87.12 294 GLU A N 1
ATOM 2382 C CA . GLU A 1 294 ? 5.259 17.700 20.351 1.00 87.12 294 GLU A CA 1
ATOM 2383 C C . GLU A 1 294 ? 4.102 16.819 19.838 1.00 87.12 294 GLU A C 1
ATOM 2385 O O . GLU A 1 294 ? 3.401 17.172 18.886 1.00 87.12 294 GLU A O 1
ATOM 2390 N N . PRO A 1 295 ? 3.884 15.642 20.451 1.00 89.38 295 PRO A N 1
ATOM 2391 C CA . PRO A 1 295 ? 2.929 14.675 19.937 1.00 89.38 295 PRO A CA 1
ATOM 2392 C C . PRO A 1 295 ? 1.486 15.137 20.142 1.00 89.38 295 PRO A C 1
ATOM 2394 O O . PRO A 1 295 ? 1.072 15.527 21.236 1.00 89.38 295 PRO A O 1
ATOM 2397 N N . THR A 1 296 ? 0.691 15.010 19.084 1.00 90.50 296 THR A N 1
ATOM 2398 C CA . THR A 1 296 ? -0.758 15.240 19.089 1.00 90.50 296 THR A CA 1
ATOM 2399 C C . THR A 1 296 ? -1.516 13.912 19.127 1.00 90.50 296 THR A C 1
ATOM 2401 O O . THR A 1 296 ? -0.952 12.851 18.866 1.00 90.50 296 THR A O 1
ATOM 2404 N N . LEU A 1 297 ? -2.821 13.939 19.428 1.00 91.00 297 LEU A N 1
ATOM 2405 C CA . LEU A 1 297 ? -3.649 12.720 19.440 1.00 91.00 297 LEU A CA 1
ATOM 2406 C C . LEU A 1 297 ? -3.785 12.052 18.060 1.00 91.00 297 LEU A C 1
ATOM 2408 O O . LEU A 1 297 ? -4.152 10.882 18.000 1.00 91.00 297 LEU A O 1
ATOM 2412 N N . SER A 1 298 ? -3.462 12.769 16.980 1.00 90.62 298 SER A N 1
ATOM 2413 C CA . SER A 1 298 ? -3.467 12.274 15.600 1.00 90.62 298 SER A CA 1
ATOM 2414 C C . SER A 1 298 ? -2.097 11.781 15.119 1.00 90.62 298 SER A C 1
ATOM 2416 O O . SER A 1 298 ? -1.956 11.426 13.954 1.00 90.62 298 SER A O 1
ATOM 2418 N N . CYS A 1 299 ? -1.074 11.749 15.987 1.00 90.06 299 CYS A N 1
ATOM 2419 C CA . CYS A 1 299 ? 0.308 11.415 15.611 1.00 90.06 299 CYS A CA 1
ATOM 2420 C C . CYS A 1 299 ? 0.438 10.049 14.905 1.00 90.06 299 CYS A C 1
ATOM 2422 O O . CYS A 1 299 ? 1.299 9.874 14.050 1.00 90.06 299 CYS A O 1
ATOM 2424 N N . PHE A 1 300 ? -0.450 9.102 15.221 1.00 95.25 300 PHE A N 1
ATOM 2425 C CA . PHE A 1 300 ? -0.427 7.743 14.675 1.00 95.25 300 PHE A CA 1
ATOM 2426 C C . PHE A 1 300 ? -1.578 7.440 13.706 1.00 95.25 300 PHE A C 1
ATOM 2428 O O . PHE A 1 300 ? -1.732 6.285 13.326 1.00 95.25 300 PHE A O 1
ATOM 2435 N N . ASP A 1 301 ? -2.393 8.423 13.302 1.00 90.50 301 ASP A N 1
ATOM 2436 C CA . ASP A 1 301 ? -3.612 8.170 12.513 1.00 90.50 301 ASP A CA 1
ATOM 2437 C C . ASP A 1 301 ? -3.326 7.467 11.181 1.00 90.50 301 ASP A C 1
ATOM 2439 O O . ASP A 1 301 ? -4.005 6.497 10.830 1.00 90.50 301 ASP A O 1
ATOM 2443 N N . ASP A 1 302 ? -2.288 7.905 10.467 1.00 84.50 302 ASP A N 1
ATOM 2444 C CA . ASP A 1 302 ? -1.906 7.310 9.187 1.00 84.50 302 ASP A CA 1
ATOM 2445 C C . ASP A 1 302 ? -1.397 5.879 9.351 1.00 84.50 302 ASP A C 1
ATOM 2447 O O . ASP A 1 302 ? -1.905 4.968 8.693 1.00 84.50 302 ASP A O 1
ATOM 2451 N N . ALA A 1 303 ? -0.467 5.649 10.283 1.00 92.25 303 ALA A N 1
ATOM 2452 C CA . ALA A 1 303 ? 0.028 4.307 10.580 1.00 92.25 303 ALA A CA 1
ATOM 2453 C C . ALA A 1 303 ? -1.097 3.384 11.069 1.00 92.25 303 ALA A C 1
ATOM 2455 O O . ALA A 1 303 ? -1.204 2.246 10.615 1.00 92.25 303 ALA A O 1
ATOM 2456 N N . GLN A 1 304 ? -1.987 3.866 11.941 1.00 94.62 304 GLN A N 1
ATOM 2457 C CA . GLN A 1 304 ? -3.120 3.088 12.438 1.00 94.62 304 GLN A CA 1
ATOM 2458 C C . GLN A 1 304 ? -4.062 2.684 11.298 1.00 94.62 304 GLN A C 1
ATOM 2460 O O . GLN A 1 304 ? -4.517 1.540 11.256 1.00 94.62 304 GLN A O 1
ATOM 2465 N N . ARG A 1 305 ? -4.331 3.590 10.349 1.00 88.88 305 ARG A N 1
ATOM 2466 C CA . ARG A 1 305 ? -5.147 3.305 9.161 1.00 88.88 305 ARG A CA 1
ATOM 2467 C C . ARG A 1 305 ? -4.486 2.276 8.242 1.00 88.88 305 ARG A C 1
ATOM 2469 O O . ARG A 1 305 ? -5.186 1.404 7.719 1.00 88.88 305 ARG A O 1
ATOM 2476 N N . LEU A 1 306 ? -3.171 2.363 8.041 1.00 87.31 306 LEU A N 1
ATOM 2477 C CA . LEU A 1 306 ? -2.411 1.393 7.244 1.00 87.31 306 LEU A CA 1
ATOM 2478 C C . LEU A 1 306 ? -2.483 -0.004 7.865 1.00 87.31 306 LEU A C 1
ATOM 2480 O O . LEU A 1 306 ? -2.855 -0.954 7.181 1.00 87.31 306 LEU A O 1
ATOM 2484 N N . ILE A 1 307 ? -2.236 -0.115 9.170 1.00 93.75 307 ILE A N 1
ATOM 2485 C CA . ILE A 1 307 ? -2.266 -1.392 9.891 1.00 93.75 307 ILE A CA 1
ATOM 2486 C C . ILE A 1 307 ? -3.671 -1.981 9.982 1.00 93.75 307 ILE A C 1
ATOM 2488 O O . ILE A 1 307 ? -3.855 -3.179 9.768 1.00 93.75 307 ILE A O 1
ATOM 2492 N N . TYR A 1 308 ? -4.688 -1.149 10.215 1.00 90.19 308 TYR A N 1
ATOM 2493 C CA . TYR A 1 308 ? -6.073 -1.597 10.118 1.00 90.19 308 TYR A CA 1
ATOM 2494 C C . TYR A 1 308 ? -6.364 -2.171 8.728 1.00 90.19 308 TYR A C 1
ATOM 2496 O O . TYR A 1 308 ? -6.928 -3.253 8.610 1.00 90.19 308 TYR A O 1
ATOM 2504 N N . SER A 1 309 ? -5.943 -1.474 7.668 1.00 83.81 309 SER A N 1
ATOM 2505 C CA . SER A 1 309 ? -6.159 -1.918 6.287 1.00 83.81 309 SER A CA 1
ATOM 2506 C C . SER A 1 309 ? -5.415 -3.215 5.970 1.00 83.81 309 SER A C 1
ATOM 2508 O O . SER A 1 309 ? -5.972 -4.066 5.280 1.00 83.81 309 SER A O 1
ATOM 2510 N N . LEU A 1 310 ? -4.192 -3.379 6.482 1.00 87.81 310 LEU A N 1
ATOM 2511 C CA . LEU A 1 310 ? -3.402 -4.605 6.368 1.00 87.81 310 LEU A CA 1
ATOM 2512 C C . LEU A 1 310 ? -4.161 -5.787 6.983 1.00 87.81 310 LEU A C 1
ATOM 2514 O O . LEU A 1 310 ? -4.480 -6.747 6.283 1.00 87.81 310 LEU A O 1
ATOM 2518 N N . MET A 1 311 ? -4.552 -5.667 8.255 1.00 90.62 311 MET A N 1
ATOM 2519 C CA . MET A 1 311 ? -5.332 -6.699 8.942 1.00 90.62 311 MET A CA 1
ATOM 2520 C C . MET A 1 311 ? -6.675 -6.961 8.244 1.00 90.62 311 MET A C 1
ATOM 2522 O O . MET A 1 311 ? -7.073 -8.113 8.107 1.00 90.62 311 MET A O 1
ATOM 2526 N N . ALA A 1 312 ? -7.360 -5.920 7.755 1.00 79.25 312 ALA A N 1
ATOM 2527 C CA . ALA A 1 312 ? -8.684 -6.030 7.137 1.00 79.25 312 ALA A CA 1
ATOM 2528 C C . ALA A 1 312 ? -8.643 -6.775 5.799 1.00 79.25 312 ALA A C 1
ATOM 2530 O O . ALA A 1 312 ? -9.608 -7.448 5.436 1.00 79.25 312 ALA A O 1
ATOM 2531 N N . LYS A 1 313 ? -7.552 -6.605 5.041 1.00 74.75 313 LYS A N 1
ATOM 2532 C CA . LYS A 1 313 ? -7.370 -7.186 3.706 1.00 74.75 313 LYS A CA 1
ATOM 2533 C C . LYS A 1 313 ? -6.739 -8.578 3.749 1.00 74.75 313 LYS A C 1
ATOM 2535 O O . LYS A 1 313 ? -6.985 -9.353 2.830 1.00 74.75 313 LYS A O 1
ATOM 2540 N N . ASP A 1 314 ? -5.957 -8.891 4.781 1.00 83.50 314 ASP A N 1
ATOM 2541 C CA . ASP A 1 314 ? -5.211 -10.147 4.870 1.00 83.50 314 ASP A CA 1
ATOM 2542 C C . ASP A 1 314 ? -5.671 -11.033 6.038 1.00 83.50 314 ASP A C 1
ATOM 2544 O O . ASP A 1 314 ? -6.404 -12.010 5.842 1.00 83.50 314 ASP A O 1
ATOM 2548 N N . SER A 1 315 ? -5.288 -10.682 7.264 1.00 86.31 315 SER A N 1
ATOM 2549 C CA . SER A 1 315 ? -5.492 -11.544 8.428 1.00 86.31 315 SER A CA 1
ATOM 2550 C C . SER A 1 315 ? -6.965 -11.772 8.761 1.00 86.31 315 SER A C 1
ATOM 2552 O O . SER A 1 315 ? -7.344 -12.870 9.151 1.00 86.31 315 SER A O 1
ATOM 2554 N N . PHE A 1 316 ? -7.829 -10.772 8.583 1.00 89.12 316 PHE A N 1
ATOM 2555 C CA . PHE A 1 316 ? -9.251 -10.864 8.917 1.00 89.12 316 PHE A CA 1
ATOM 2556 C C . PHE A 1 316 ? -10.022 -11.834 8.000 1.00 89.12 316 PHE A C 1
ATOM 2558 O O . PHE A 1 316 ? -10.661 -12.752 8.516 1.00 89.12 316 PHE A O 1
ATOM 2565 N N . PRO A 1 317 ? -9.918 -11.763 6.656 1.00 84.94 317 PRO A N 1
ATOM 2566 C CA . PRO A 1 317 ? -10.485 -12.787 5.779 1.00 84.94 317 PRO A CA 1
ATOM 2567 C C . PRO A 1 317 ? -9.905 -14.189 5.996 1.00 84.94 317 PRO A C 1
ATOM 2569 O O . PRO A 1 317 ? -10.585 -15.183 5.726 1.00 84.94 317 PRO A O 1
ATOM 2572 N N . ARG A 1 318 ? -8.639 -14.305 6.422 1.00 88.56 318 ARG A N 1
ATOM 2573 C CA . ARG A 1 318 ? -8.038 -15.602 6.776 1.00 88.56 318 ARG A CA 1
ATOM 2574 C C . ARG A 1 318 ? -8.593 -16.135 8.094 1.00 88.56 318 ARG A C 1
ATOM 2576 O O . ARG A 1 318 ? -9.016 -17.286 8.114 1.00 88.56 318 ARG A O 1
ATOM 2583 N N . PHE A 1 319 ? -8.728 -15.290 9.112 1.00 91.19 319 PHE A N 1
ATOM 2584 C CA . PHE A 1 319 ? -9.395 -15.613 10.372 1.00 91.19 319 PHE A CA 1
ATOM 2585 C C . PHE A 1 319 ? -10.817 -16.136 10.143 1.00 91.19 319 PHE A C 1
ATOM 2587 O O . PHE A 1 319 ? -11.154 -17.216 10.609 1.00 91.19 319 PHE A O 1
ATOM 2594 N N . LEU A 1 320 ? -11.635 -15.448 9.336 1.00 85.62 320 LEU A N 1
ATOM 2595 C CA . LEU A 1 320 ? -13.001 -15.903 9.032 1.00 85.62 320 LEU A CA 1
ATOM 2596 C C . LEU A 1 320 ? -13.046 -17.251 8.284 1.00 85.62 320 LEU A C 1
ATOM 2598 O O . LEU A 1 320 ? -14.066 -17.943 8.295 1.00 85.62 320 LEU A O 1
ATOM 2602 N N . ARG A 1 321 ? -11.955 -17.638 7.613 1.00 85.31 321 ARG A N 1
ATOM 2603 C CA . ARG A 1 321 ? -11.814 -18.933 6.927 1.00 85.31 321 ARG A CA 1
ATOM 2604 C C . ARG A 1 321 ? -11.122 -19.998 7.776 1.00 85.31 321 ARG A C 1
ATOM 2606 O O . ARG A 1 321 ? -11.098 -21.147 7.327 1.00 85.31 321 ARG A O 1
ATOM 2613 N N . SER A 1 322 ? -10.582 -19.640 8.936 1.00 87.81 322 SER A N 1
ATOM 2614 C CA . SER A 1 322 ? -9.787 -20.522 9.783 1.00 87.81 322 SER A CA 1
ATOM 2615 C C . SER A 1 322 ? -10.664 -21.552 10.499 1.00 87.81 322 SER A C 1
ATOM 2617 O O . SER A 1 322 ? -11.866 -21.332 10.712 1.00 87.81 322 SER A O 1
ATOM 2619 N N . GLU A 1 323 ? -10.079 -22.694 10.869 1.00 85.31 323 GLU A N 1
ATOM 2620 C CA . GLU A 1 323 ? -10.850 -23.728 11.566 1.00 85.31 323 GLU A CA 1
ATOM 2621 C C . GLU A 1 323 ? -11.204 -23.295 12.983 1.00 85.31 323 GLU A C 1
ATOM 2623 O O . GLU A 1 323 ? -12.279 -23.645 13.461 1.00 85.31 323 GLU A O 1
ATOM 2628 N N . GLU A 1 324 ? -10.387 -22.452 13.612 1.00 82.62 324 GLU A N 1
ATOM 2629 C CA . GLU A 1 324 ? -10.657 -21.866 14.924 1.00 82.62 324 GLU A CA 1
ATOM 2630 C C . GLU A 1 324 ? -11.958 -21.055 14.899 1.00 82.62 324 GLU A C 1
ATOM 2632 O O . GLU A 1 324 ? -12.836 -21.267 15.740 1.00 82.62 324 GLU A O 1
ATOM 2637 N N . TYR A 1 325 ? -12.140 -20.178 13.903 1.00 83.94 325 TYR A N 1
ATOM 2638 C CA . TYR A 1 325 ? -13.379 -19.412 13.760 1.00 83.94 325 TYR A CA 1
ATOM 2639 C C . TYR A 1 325 ? -14.570 -20.316 13.416 1.00 83.94 325 TYR A C 1
ATOM 2641 O O . TYR A 1 325 ? -15.630 -20.212 14.040 1.00 83.94 325 TYR A O 1
ATOM 2649 N N . LYS A 1 326 ? -14.408 -21.263 12.480 1.00 83.12 326 LYS A N 1
ATOM 2650 C CA . LYS A 1 326 ? -15.487 -22.205 12.125 1.00 83.12 326 LYS A CA 1
ATOM 2651 C C . LYS A 1 326 ? -15.901 -23.079 13.305 1.00 83.12 326 LYS A C 1
ATOM 2653 O O . LYS A 1 326 ? -17.086 -23.373 13.455 1.00 83.12 326 LYS A O 1
ATOM 2658 N N . GLU A 1 327 ? -14.962 -23.504 14.143 1.00 82.62 327 GLU A N 1
ATOM 2659 C CA . GLU A 1 327 ? -15.257 -24.239 15.367 1.00 82.62 327 GLU A CA 1
ATOM 2660 C C . GLU A 1 327 ? -16.000 -23.385 16.389 1.00 82.62 327 GLU A C 1
ATOM 2662 O O . GLU A 1 327 ? -16.929 -23.896 17.012 1.00 82.62 327 GLU A O 1
ATOM 2667 N N . LEU A 1 328 ? -15.633 -22.112 16.560 1.00 81.12 328 LEU A N 1
ATOM 2668 C CA . LEU A 1 328 ? -16.348 -21.188 17.446 1.00 81.12 328 LEU A CA 1
ATOM 2669 C C . LEU A 1 328 ? -17.806 -21.014 16.995 1.00 81.12 328 LEU A C 1
ATOM 2671 O O . LEU A 1 328 ? -18.721 -21.190 17.804 1.00 81.12 328 LEU A O 1
ATOM 2675 N N . VAL A 1 329 ? -18.030 -20.804 15.693 1.00 76.06 329 VAL A N 1
ATOM 2676 C CA . VAL A 1 329 ? -19.375 -20.730 15.095 1.00 76.06 329 VAL A CA 1
ATOM 2677 C C . VAL A 1 329 ? -20.151 -22.039 15.312 1.00 76.06 329 VAL A C 1
ATOM 2679 O O . VAL A 1 329 ? -21.299 -22.017 15.759 1.00 76.06 329 VAL A O 1
ATOM 2682 N N . LYS A 1 330 ? -19.530 -23.202 15.062 1.00 75.00 330 LYS A N 1
ATOM 2683 C CA . LYS A 1 330 ? -20.161 -24.525 15.250 1.00 75.00 330 LYS A CA 1
ATOM 2684 C C . LYS A 1 330 ? -20.464 -24.838 16.718 1.00 75.00 330 LYS A C 1
ATOM 2686 O O . LYS A 1 330 ? -21.520 -25.392 17.017 1.00 75.00 330 LYS A O 1
ATOM 2691 N N . LYS A 1 331 ? -19.564 -24.504 17.650 1.00 70.75 331 LYS A N 1
ATOM 2692 C CA . LYS A 1 331 ? -19.754 -24.710 19.098 1.00 70.75 331 LYS A CA 1
ATOM 2693 C C . LYS A 1 331 ? -20.936 -23.889 19.613 1.00 70.75 331 LYS A C 1
ATOM 2695 O O . LYS A 1 331 ? -21.729 -24.420 20.390 1.00 70.75 331 LYS A O 1
ATOM 2700 N N . GLN A 1 332 ? -21.119 -22.662 19.123 1.00 64.00 332 GLN A N 1
ATOM 2701 C CA . GLN A 1 332 ? -22.296 -21.853 19.450 1.00 64.00 332 GLN A CA 1
ATOM 2702 C C . GLN A 1 332 ? -23.593 -22.398 18.826 1.00 64.00 332 GLN A C 1
ATOM 2704 O O . GLN A 1 332 ? -24.617 -22.463 19.508 1.00 64.00 332 GLN A O 1
ATOM 2709 N N . GLN A 1 333 ? -23.565 -22.876 17.577 1.00 59.22 333 GLN A N 1
ATOM 2710 C CA . GLN A 1 333 ? -24.731 -23.517 16.943 1.00 59.22 333 GLN A CA 1
ATOM 2711 C C . GLN A 1 333 ? -25.153 -24.811 17.667 1.00 59.22 333 GLN A C 1
ATOM 2713 O O . GLN A 1 333 ? -26.333 -25.007 17.966 1.00 59.22 333 GLN A O 1
ATOM 2718 N N . ASN A 1 334 ? -24.192 -25.659 18.045 1.00 55.22 334 ASN A N 1
ATOM 2719 C CA . ASN A 1 334 ? -24.456 -26.914 18.755 1.00 55.22 334 ASN A CA 1
ATOM 2720 C C . ASN A 1 334 ? -24.862 -26.701 20.225 1.00 55.22 334 ASN A C 1
ATOM 2722 O O . ASN A 1 334 ? -25.657 -27.477 20.760 1.00 55.22 334 ASN A O 1
ATOM 2726 N N . GLY A 1 335 ? -24.350 -25.654 20.883 1.00 54.25 335 GLY A N 1
ATOM 2727 C CA . GLY A 1 335 ? -24.800 -25.234 22.214 1.00 54.25 335 GLY A CA 1
ATOM 2728 C C . GLY A 1 335 ? -26.268 -24.793 22.222 1.00 54.25 335 GLY A C 1
ATOM 2729 O O . GLY A 1 335 ? -27.004 -25.116 23.155 1.00 54.25 335 GLY A O 1
ATOM 2730 N N . ASN A 1 336 ? -26.723 -24.152 21.142 1.00 48.38 336 ASN A N 1
ATOM 2731 C CA . ASN A 1 336 ? -28.128 -23.789 20.963 1.00 48.38 336 ASN A CA 1
ATOM 2732 C C . ASN A 1 336 ? -29.017 -25.005 20.693 1.00 48.38 336 ASN A C 1
ATOM 2734 O O . ASN A 1 336 ? -30.112 -25.073 21.239 1.00 48.38 336 ASN A O 1
ATOM 2738 N N . GLN A 1 337 ? -28.554 -26.002 19.934 1.00 48.25 337 GLN A N 1
ATOM 2739 C CA . GLN A 1 337 ? -29.350 -27.201 19.644 1.00 48.25 337 GLN A CA 1
ATOM 2740 C C . GLN A 1 337 ? -29.531 -28.117 20.869 1.00 48.25 337 GLN A C 1
ATOM 2742 O O . GLN A 1 337 ? -30.594 -28.707 21.048 1.00 48.25 337 GLN A O 1
ATOM 2747 N N . LYS A 1 338 ? -28.543 -28.180 21.774 1.00 46.62 338 LYS A N 1
ATOM 2748 C CA . LYS A 1 338 ? -28.659 -28.917 23.050 1.00 46.62 338 LYS A CA 1
ATOM 2749 C C . LYS A 1 338 ? -29.556 -28.233 24.089 1.00 46.62 338 LYS A C 1
ATOM 2751 O O . LYS A 1 338 ? -29.972 -28.888 25.039 1.00 46.62 338 LYS A O 1
ATOM 2756 N N . ARG A 1 339 ? -29.878 -26.947 23.912 1.00 46.59 339 ARG A N 1
ATOM 2757 C CA . ARG A 1 339 ? -30.822 -26.200 24.765 1.00 46.59 339 ARG A CA 1
ATOM 2758 C C . ARG A 1 339 ? -32.296 -26.553 24.496 1.00 46.59 339 ARG A C 1
ATOM 2760 O O . ARG A 1 339 ? -33.147 -26.170 25.288 1.00 46.59 339 ARG A O 1
ATOM 2767 N N . TRP A 1 340 ? -32.582 -27.303 23.424 1.00 42.12 340 TRP A N 1
ATOM 2768 C CA . TRP A 1 340 ? -33.927 -27.702 22.979 1.00 42.12 340 TRP A CA 1
ATOM 2769 C C . TRP A 1 340 ? -34.224 -29.200 23.133 1.00 42.12 340 TRP A C 1
ATOM 2771 O O . TRP A 1 340 ? -35.073 -29.725 22.419 1.00 42.12 340 TRP A O 1
ATOM 2781 N N . LEU A 1 341 ? -33.554 -29.916 24.039 1.00 39.12 341 LEU A N 1
ATOM 2782 C CA . LEU A 1 341 ? -34.024 -31.248 24.426 1.00 39.12 341 LEU A CA 1
ATOM 2783 C C . LEU A 1 341 ? -35.073 -31.077 25.536 1.00 39.12 341 LEU A C 1
ATOM 2785 O O . LEU A 1 341 ? -34.697 -30.698 26.647 1.00 39.12 341 LEU A O 1
ATOM 2789 N N . PRO A 1 342 ? -36.375 -31.314 25.273 1.00 44.00 342 PRO A N 1
ATOM 2790 C CA . PRO A 1 342 ? -37.326 -31.437 26.358 1.00 44.00 342 PRO A CA 1
ATOM 2791 C C . PRO A 1 342 ? -36.938 -32.676 27.162 1.00 44.00 342 PRO A C 1
ATOM 2793 O O . PRO A 1 342 ? -36.694 -33.742 26.595 1.00 44.00 342 PRO A O 1
ATOM 2796 N N . PHE A 1 343 ? -36.835 -32.498 28.476 1.00 42.22 343 PHE A N 1
ATOM 2797 C CA . PHE A 1 343 ? -36.715 -33.581 29.440 1.00 42.22 343 PHE A CA 1
ATOM 2798 C C . PHE A 1 343 ? -37.783 -34.642 29.127 1.00 42.22 343 PHE A C 1
ATOM 2800 O O . PHE A 1 343 ? -38.976 -34.330 29.144 1.00 42.22 343 PHE A O 1
ATOM 2807 N N . LEU A 1 344 ? -37.331 -35.847 28.776 1.00 38.22 344 LEU A N 1
ATOM 2808 C CA . LEU A 1 344 ? -38.144 -37.059 28.679 1.00 38.22 344 LEU A CA 1
ATOM 2809 C C . LEU A 1 344 ? -38.156 -37.765 30.031 1.00 38.22 344 LEU A C 1
ATOM 2811 O O . LEU A 1 344 ? -37.071 -37.809 30.661 1.00 38.22 344 LEU A O 1
#

InterPro domains:
  IPR016137 RGS domain [PF00615] (53-168)
  IPR016137 RGS domain [PF00615] (213-328)
  IPR016137 RGS domain [PR01301] (50-71)
  IPR016137 RGS domain [PR01301] (72-90)
  IPR016137 RGS domain [PR01301] (101-124)
  IPR016137 RGS domain [PR01301] (143-162)
  IPR016137 RGS domain [PS50132] (53-169)
  IPR016137 RGS domain [PS50132] (213-329)
  IPR016137 RGS domain [SM00315] (53-169)
  IPR016137 RGS domain [SM00315] (213-329)
  IPR024066 RGS, subdomain 1/3 [G3DSA:1.10.196.10] (48-168)
  IPR024066 RGS, subdomain 1/3 [G3DSA:1.10.196.10] (209-328)
  IPR036305 RGS domain superfamily [SSF48097] (47-169)
  IPR036305 RGS domain superfamily [SSF48097] (205-330)
  IPR044926 RGS, subdomain 2 [G3DSA:1.10.167.10] (75-154)
  IPR044926 RGS, subdomain 2 [G3DSA:1.10.167.10] (235-314)

Foldseek 3Di:
DDDPDDDDDDDDPDDDPDPPVVVVVPPPDDDDDDDDDDPDQDALVLLVQCVVAVCSLCVDPVSLVLLLVQCVVVVQNLLSVLLVLLVVLLVDDDQVVNLVSLVVSCQQAQDVPHPSHDDDDPVLSVQLVVCNVRPDSCSCVSVSVVSSVVCRVPVSVVSCVDPSSVCSNVVNDPPDDDDDDDDDDDDDDDDDDDDDDDDDDDPPCQLVQCLVAVVSQCPDPVSVVLLLVLCVVVVRNLLVVLLVLLVVLLVDPDQVVNLVSLVVSCQQEQDPPHPSHDDDDPVLSVQLVVCSVRDDSCSCVVVSVVSSVVCRVPSSVVSCVDVSSVVVNVVSVVVVVVVPDDDD

Organism: Grus japonensis (NCBI:txid30415)

Solvent-accessible surface area (backbone atoms only — not comparable to full-atom values): 21014 Å² total; per-residue (Å²): 142,83,83,93,83,84,88,79,84,86,82,79,85,73,86,78,81,72,67,64,70,68,56,62,73,64,72,75,70,83,87,76,93,80,83,93,71,76,93,87,68,79,47,33,73,60,48,49,50,36,73,77,37,64,67,51,18,62,72,33,71,69,39,37,56,51,51,48,56,50,28,56,76,68,77,50,38,43,46,58,52,49,43,52,52,49,61,54,50,54,68,55,89,47,76,82,58,37,48,63,52,49,51,53,51,35,56,39,28,61,38,89,89,21,90,36,52,48,88,66,56,71,68,50,46,52,54,36,62,61,33,61,82,68,55,55,77,64,46,53,52,68,50,43,52,49,37,48,50,49,38,54,71,54,51,45,63,47,45,69,68,28,67,74,48,47,27,39,47,68,66,52,73,90,85,64,87,81,80,82,82,92,81,84,91,81,89,84,84,89,84,85,89,83,86,85,84,85,87,82,92,79,88,78,57,61,76,68,44,35,73,76,35,66,67,50,16,62,72,32,74,68,44,35,53,53,49,47,52,52,28,50,76,66,77,49,38,44,47,60,51,52,42,49,51,49,59,54,50,57,70,59,84,50,72,81,52,41,46,57,49,52,52,48,52,35,53,42,28,58,41,88,89,19,92,36,52,54,101,71,58,69,66,60,47,50,55,40,6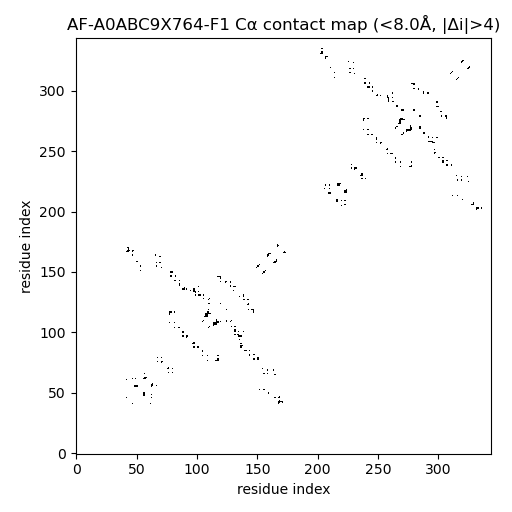3,71,41,60,84,72,52,55,77,63,60,51,51,68,62,40,51,50,41,51,49,49,40,58,71,48,56,46,62,46,45,71,68,30,67,68,47,51,46,53,54,49,52,52,54,52,54,55,58,65,71,67,64,77,89,128

Secondary structure (DSSP, 8-state):
------------------THHHHHTTTT----------TT---HHHHHHTTT-HHHHHHSHHHHHHHHHHHHHTT-HHHHHHHHHHHHHTT--SHHHHHHHHHHHIIIIISTT-TT-----HHHHHHHHHHTSS--TTTTHHHHHHHHHHIIIIIHHHHTTSHHHHHHHTT--S-----------------------------SSHHHHTTT-HHHHHHSHHHHHHHHHHHHHTT-THHHHHHHHHHHHHT---HHHHHHHHHHHIIIIISTT-TT-----HHHHHHHHHTTSS--TTTTHHHHHHHHHHHHHTHHHHHHHSHHHHHHHHHHHHHHHHTT----

Sequence (344 aa):
MENPLLLFPQLNISASKDKSYYKVMKSTIKEEPHKASKPGSVSPEEAVKWGESFDKLLSEKAGLDAFTKFLKTEFSEENIEFWIACEDYKKSKTAHELLPKAKTIYETFIQKDAPKEVNLDFQTKEVTSQNIEKPIITTFDAAQNTVYRLMEQDSYPRFLRSDPYLNLVKGRNPSRPTLRRRSRSFTVNDFQGVRPDFTVWSDTGETMAWSESMDTLLANKGGLEAFRTFLKSEFSEENVEFWLACEDFKKTKSSTKIASKAQKIYSDFIQADAPKEINIDFHTKTHISQNLSEPTLSCFDDAQRLIYSLMAKDSFPRFLRSEEYKELVKKQQNGNQKRWLPFL

Radius of gyration: 27.94 Å; Cα contacts (8 Å, |Δi|>4): 258; chains: 1; bounding box: 75×76×76 Å